Protein 9J4F (pdb70)

Sequence (216 aa):
REMHGKNWSKLCKDCQVIDGRNVTVTDVDIVFSKIKREMHGKNWSKLCKDCQVIDGRNVTVTDVDIVFSKIKREMHGKNWSKLCKDCQVIDGRNVTVTDVDIVFSKIKREMHGKNWSKLCKDCQVIDGRNVTVTDVDIVFSKIKREMHGKNWSKLCKDCQVIDGRNVTVTDVDIVFSKIKREMHGKNWSKLCKDCQVIDGRNVTVTDVDIVFSKIK

Solvent-accessible surface area: 12006 Å² total; per-residue (Å²): 92,50,0,11,0,60,29,98,0,64,6,11,35,38,0,0,18,0,22,6,85,0,1,1,0,2,31,5,57,40,1,0,18,9,67,132,93,54,0,11,0,60,29,96,0,63,5,11,35,38,0,0,18,0,22,6,90,0,1,1,0,2,27,5,58,41,1,0,16,8,66,131,183,98,78,34,43,108,60,175,24,106,40,30,68,63,15,27,46,22,46,24,157,17,66,12,57,16,55,35,103,78,42,94,30,99,98,189,182,101,80,32,42,106,60,176,25,106,38,30,71,64,15,26,47,23,45,23,171,52,66,44,56,42,61,35,103,78,41,93,30,97,97,189,137,101,10,80,1,105,77,163,42,122,61,51,98,90,41,58,70,58,74,24,138,63,11,68,17,53,108,48,96,81,39,9,57,25,127,176,136,101,10,82,2,104,78,160,41,122,62,51,98,88,40,58,68,59,74,24,141,38,11,42,18,30,68,48,93,82,38,9,56,27,127,178

B-factor: mean 36.88, std 10.99, range [22.56, 60.44]

Structure (mmCIF, N/CA/C/O backbone):
data_9J4F
#
_entry.id   9J4F
#
_cell.length_a   1.00
_cell.length_b   1.00
_cell.length_c   1.00
_cell.angle_alpha   90.00
_cell.angle_beta   90.00
_cell.angle_gamma   90.00
#
_symmetry.space_group_name_H-M   'P 1'
#
loop_
_atom_site.group_PDB
_atom_site.id
_atom_site.type_symbol
_atom_site.label_atom_id
_atom_site.label_alt_id
_atom_site.label_comp_id
_atom_site.label_asym_id
_atom_site.label_entity_id
_atom_site.label_seq_id
_atom_site.pdbx_PDB_ins_code
_atom_site.Cartn_x
_atom_site.Cartn_y
_atom_site.Cartn_z
_atom_site.occupancy
_atom_site.B_iso_or_equiv
_atom_site.auth_seq_id
_atom_site.auth_comp_id
_atom_site.auth_asym_id
_atom_site.auth_atom_id
_atom_site.pdbx_PDB_model_num
ATOM 1 N N . ARG A 1 69 ? 123.843 180.602 160.692 1.00 58.78 69 ARG A N 1
ATOM 2 C CA . ARG A 1 69 ? 124.404 179.325 160.277 1.00 58.78 69 ARG A CA 1
ATOM 3 C C . ARG A 1 69 ? 124.344 178.323 161.409 1.00 58.78 69 ARG A C 1
ATOM 4 O O . ARG A 1 69 ? 124.907 178.560 162.461 1.00 58.78 69 ARG A O 1
ATOM 12 N N . GLU A 1 70 ? 123.672 177.194 161.198 1.00 57.01 70 GLU A N 1
ATOM 13 C CA . GLU A 1 70 ? 123.587 176.190 162.250 1.00 57.01 70 GLU A CA 1
ATOM 14 C C . GLU A 1 70 ? 124.979 175.705 162.659 1.00 57.01 70 GLU A C 1
ATOM 15 O O . GLU A 1 70 ? 125.346 175.763 163.836 1.00 57.01 70 GLU A O 1
ATOM 21 N N . MET A 1 71 ? 125.779 175.261 161.694 1.00 54.37 71 MET A N 1
ATOM 22 C CA . MET A 1 71 ? 127.154 174.847 161.933 1.00 54.37 71 MET A CA 1
ATOM 23 C C . MET A 1 71 ? 128.074 175.768 161.160 1.00 54.37 71 MET A C 1
ATOM 24 O O . MET A 1 71 ? 127.925 175.913 159.949 1.00 54.37 71 MET A O 1
ATOM 29 N N . HIS A 1 72 ? 129.032 176.373 161.847 1.00 54.27 72 HIS A N 1
ATOM 30 C CA . HIS A 1 72 ? 129.943 177.320 161.213 1.00 54.27 72 HIS A CA 1
ATOM 31 C C . HIS A 1 72 ? 131.341 177.095 161.772 1.00 54.27 72 HIS A C 1
ATOM 32 O O . HIS A 1 72 ? 131.606 177.399 162.937 1.00 54.27 72 HIS A O 1
ATOM 39 N N . GLY A 1 73 ? 132.235 176.575 160.936 1.00 50.35 73 GLY A N 1
ATOM 40 C CA . GLY A 1 73 ? 133.627 176.400 161.288 1.00 50.35 73 GLY A CA 1
ATOM 41 C C . GLY A 1 73 ? 134.493 177.356 160.487 1.00 50.35 73 GLY A C 1
ATOM 42 O O . GLY A 1 73 ? 134.342 177.475 159.274 1.00 50.35 73 GLY A O 1
ATOM 43 N N . LYS A 1 74 ? 135.381 178.033 161.183 1.00 50.63 74 LYS A N 1
ATOM 44 C CA . LYS A 1 74 ? 136.340 178.941 160.580 1.00 50.63 74 LYS A CA 1
ATOM 45 C C . LYS A 1 74 ? 137.732 178.395 160.867 1.00 50.63 74 LYS A C 1
ATOM 46 O O . LYS A 1 74 ? 137.876 177.249 161.273 1.00 50.63 74 LYS A O 1
ATOM 52 N N . ASN A 1 75 ? 138.749 179.235 160.680 1.00 50.10 75 ASN A N 1
ATOM 53 C CA . ASN A 1 75 ? 140.101 178.814 160.329 1.00 50.10 75 ASN A CA 1
ATOM 54 C C . ASN A 1 75 ? 140.510 177.481 160.936 1.00 50.10 75 ASN A C 1
ATOM 55 O O . ASN A 1 75 ? 140.588 177.345 162.158 1.00 50.10 75 ASN A O 1
ATOM 60 N N . TRP A 1 76 ? 140.797 176.506 160.073 1.00 49.61 76 TRP A N 1
ATOM 61 C CA . TRP A 1 76 ? 141.243 175.162 160.452 1.00 49.61 76 TRP A CA 1
ATOM 62 C C . TRP A 1 76 ? 140.446 174.553 161.602 1.00 49.61 76 TRP A C 1
ATOM 63 O O . TRP A 1 76 ? 141.005 173.899 162.480 1.00 49.61 76 TRP A O 1
ATOM 74 N N . SER A 1 77 ? 139.135 174.740 161.600 1.00 46.57 77 SER A N 1
ATOM 75 C CA . SER A 1 77 ? 138.312 174.099 162.613 1.00 46.57 77 SER A CA 1
ATOM 76 C C . SER A 1 77 ? 137.630 172.867 162.047 1.00 46.57 77 SER A C 1
ATOM 77 O O . SER A 1 77 ? 137.544 172.674 160.839 1.00 46.57 77 SER A O 1
ATOM 80 N N . LYS A 1 78 ? 137.151 172.024 162.951 1.00 42.43 78 LYS A N 1
ATOM 81 C CA . LYS A 1 78 ? 136.554 170.751 162.593 1.00 42.43 78 LYS A CA 1
ATOM 82 C C . LYS A 1 78 ? 135.297 170.565 163.414 1.00 42.43 78 LYS A C 1
ATOM 83 O O . LYS A 1 78 ? 135.312 170.776 164.626 1.00 42.43 78 LYS A O 1
ATOM 89 N N . LEU A 1 79 ? 134.217 170.178 162.758 1.00 43.60 79 LEU A N 1
ATOM 90 C CA . LEU A 1 79 ? 132.917 170.069 163.397 1.00 43.60 79 LEU A CA 1
ATOM 91 C C . LEU A 1 79 ? 132.192 168.886 162.798 1.00 43.60 79 LEU A C 1
ATOM 92 O O . LEU A 1 79 ? 132.306 168.636 161.600 1.00 43.60 79 LEU A O 1
ATOM 97 N N . CYS A 1 80 ? 131.450 168.159 163.616 1.00 39.54 80 CYS A N 1
ATOM 98 C CA . CYS A 1 80 ? 130.655 167.088 163.056 1.00 39.54 80 CYS A CA 1
ATOM 99 C C . CYS A 1 80 ? 129.491 166.804 163.979 1.00 39.54 80 CYS A C 1
ATOM 100 O O . CYS A 1 80 ? 129.489 167.193 165.143 1.00 39.54 80 CYS A O 1
ATOM 103 N N . LYS A 1 81 ? 128.486 166.145 163.425 1.00 40.10 81 LYS A N 1
ATOM 104 C CA . LYS A 1 81 ? 127.282 165.764 164.138 1.00 40.10 81 LYS A CA 1
ATOM 105 C C . LYS A 1 81 ? 126.849 164.410 163.629 1.00 40.10 81 LYS A C 1
ATOM 106 O O . LYS A 1 81 ? 126.935 164.145 162.432 1.00 40.10 81 LYS A O 1
ATOM 112 N N . ASP A 1 82 ? 126.370 163.566 164.529 1.00 36.53 82 ASP A N 1
ATOM 113 C CA . ASP A 1 82 ? 126.033 162.191 164.193 1.00 36.53 82 ASP A CA 1
ATOM 114 C C . ASP A 1 82 ? 127.199 161.516 163.467 1.00 36.53 82 ASP A C 1
ATOM 115 O O . ASP A 1 82 ? 127.029 160.819 162.466 1.00 36.53 82 ASP A O 1
ATOM 120 N N . CYS A 1 83 ? 128.400 161.728 163.994 1.00 33.94 83 CYS A N 1
ATOM 121 C CA . CYS A 1 83 ? 129.628 161.409 163.296 1.00 33.94 83 CYS A CA 1
ATOM 122 C C . CYS A 1 83 ? 130.414 160.325 164.022 1.00 33.94 83 CYS A C 1
ATOM 123 O O . CYS A 1 83 ? 130.287 160.143 165.234 1.00 33.94 83 CYS A O 1
ATOM 126 N N . GLN A 1 84 ? 131.214 159.592 163.250 1.00 29.57 84 GLN A N 1
ATOM 127 C CA . GLN A 1 84 ? 132.175 158.612 163.746 1.00 29.57 84 GLN A CA 1
ATOM 128 C C . GLN A 1 84 ? 133.493 158.893 163.044 1.00 29.57 84 GLN A C 1
ATOM 129 O O . GLN A 1 84 ? 133.560 158.823 161.816 1.00 29.57 84 GLN A O 1
ATOM 135 N N . VAL A 1 85 ? 134.523 159.241 163.809 1.00 28.94 85 VAL A N 1
ATOM 136 C CA . VAL A 1 85 ? 135.768 159.776 163.273 1.00 28.94 85 VAL A CA 1
ATOM 137 C C . VAL A 1 85 ? 136.952 159.032 163.876 1.00 28.94 85 VAL A C 1
ATOM 138 O O . VAL A 1 85 ? 136.945 158.692 165.063 1.00 28.94 85 VAL A O 1
ATOM 142 N N . ILE A 1 86 ? 137.970 158.784 163.047 1.00 30.80 86 ILE A N 1
ATOM 143 C CA . ILE A 1 86 ? 139.270 158.284 163.480 1.00 30.80 86 ILE A CA 1
ATOM 144 C C . ILE A 1 86 ? 140.350 159.268 163.057 1.00 30.80 86 ILE A C 1
ATOM 145 O O . ILE A 1 86 ? 141.411 158.869 162.573 1.00 30.80 86 ILE A O 1
ATOM 150 N N . ASP A 1 87 ? 140.061 160.555 163.161 1.00 34.07 87 ASP A N 1
ATOM 151 C CA . ASP A 1 87 ? 141.046 161.605 162.935 1.00 34.07 87 ASP A CA 1
ATOM 152 C C . ASP A 1 87 ? 142.398 161.249 163.550 1.00 34.07 87 ASP A C 1
ATOM 153 O O . ASP A 1 87 ? 142.475 160.846 164.710 1.00 34.07 87 ASP A O 1
ATOM 158 N N . GLY A 1 88 ? 143.464 161.398 162.763 1.00 30.39 88 GLY A N 1
ATOM 159 C CA . GLY A 1 88 ? 144.808 161.196 163.268 1.00 30.39 88 GLY A CA 1
ATOM 160 C C . GLY A 1 88 ? 145.892 161.079 162.219 1.00 30.39 88 GLY A C 1
ATOM 161 O O . GLY A 1 88 ? 145.629 160.596 161.121 1.00 30.39 88 GLY A O 1
ATOM 162 N N . ARG A 1 89 ? 147.123 161.471 162.560 1.00 28.33 89 ARG A N 1
ATOM 163 C CA . ARG A 1 89 ? 148.199 161.534 161.573 1.00 28.33 89 ARG A CA 1
ATOM 164 C C . ARG A 1 89 ? 148.517 160.163 160.982 1.00 28.33 89 ARG A C 1
ATOM 165 O O . ARG A 1 89 ? 148.484 159.984 159.764 1.00 28.33 89 ARG A O 1
ATOM 173 N N . ASN A 1 90 ? 148.855 159.190 161.821 1.00 25.80 90 ASN A N 1
ATOM 174 C CA . ASN A 1 90 ? 149.064 157.815 161.383 1.00 25.80 90 ASN A CA 1
ATOM 175 C C . ASN A 1 90 ? 147.928 156.965 161.921 1.00 25.80 90 ASN A C 1
ATOM 176 O O . ASN A 1 90 ? 147.732 156.891 163.134 1.00 25.80 90 ASN A O 1
ATOM 181 N N . VAL A 1 91 ? 147.188 156.325 161.028 1.00 24.17 91 VAL A N 1
ATOM 182 C CA . VAL A 1 91 ? 146.050 155.500 161.396 1.00 24.17 91 VAL A CA 1
ATOM 183 C C . VAL A 1 91 ? 146.255 154.117 160.809 1.00 24.17 91 VAL A C 1
ATOM 184 O O . VAL A 1 91 ? 146.448 153.975 159.599 1.00 24.17 91 VAL A O 1
ATOM 188 N N . THR A 1 92 ? 146.206 153.104 161.660 1.00 23.47 92 THR A N 1
ATOM 189 C CA . THR A 1 92 ? 146.350 151.718 161.247 1.00 23.47 92 THR A CA 1
ATOM 190 C C . THR A 1 92 ? 145.218 150.920 161.860 1.00 23.47 92 THR A C 1
ATOM 191 O O . THR A 1 92 ? 144.960 151.030 163.058 1.00 23.47 92 THR A O 1
ATOM 195 N N . VAL A 1 93 ? 144.543 150.126 161.045 1.00 22.87 93 VAL A N 1
ATOM 196 C CA . VAL A 1 93 ? 143.437 149.293 161.487 1.00 22.87 93 VAL A CA 1
ATOM 197 C C . VAL A 1 93 ? 143.685 147.903 160.934 1.00 22.87 93 VAL A C 1
ATOM 198 O O . VAL A 1 93 ? 143.841 147.739 159.721 1.00 22.87 93 VAL A O 1
ATOM 202 N N . THR A 1 94 ? 143.731 146.910 161.810 1.00 24.63 94 THR A N 1
ATOM 203 C CA . THR A 1 94 ? 144.184 145.580 161.436 1.00 24.63 94 THR A CA 1
ATOM 204 C C . THR A 1 94 ? 143.334 144.527 162.117 1.00 24.63 94 THR A C 1
ATOM 205 O O . THR A 1 94 ? 143.041 144.641 163.305 1.00 24.63 94 THR A O 1
ATOM 209 N N . ASP A 1 95 ? 142.959 143.499 161.365 1.00 27.15 95 ASP A N 1
ATOM 210 C CA . ASP A 1 95 ? 142.308 142.310 161.909 1.00 27.15 95 ASP A CA 1
ATOM 211 C C . ASP A 1 95 ? 141.032 142.671 162.669 1.00 27.15 95 ASP A C 1
ATOM 212 O O . ASP A 1 95 ? 140.815 142.261 163.808 1.00 27.15 95 ASP A O 1
ATOM 217 N N . VAL A 1 96 ? 140.177 143.444 162.015 1.00 26.89 96 VAL A N 1
ATOM 218 C CA . VAL A 1 96 ? 138.925 143.914 162.582 1.00 26.89 96 VAL A CA 1
ATOM 219 C C . VAL A 1 96 ? 137.790 143.241 161.830 1.00 26.89 96 VAL A C 1
ATOM 220 O O . VAL A 1 96 ? 137.921 142.938 160.642 1.00 26.89 96 VAL A O 1
ATOM 224 N N . ASP A 1 97 ? 136.683 142.983 162.518 1.00 27.96 97 ASP A N 1
ATOM 225 C CA . ASP A 1 97 ? 135.512 142.466 161.818 1.00 27.96 97 ASP A CA 1
ATOM 226 C C . ASP A 1 97 ? 134.712 143.597 161.172 1.00 27.96 97 ASP A C 1
ATOM 227 O O . ASP A 1 97 ? 134.432 143.560 159.973 1.00 27.96 97 ASP A O 1
ATOM 232 N N . ILE A 1 98 ? 134.345 144.621 161.941 1.00 25.71 98 ILE A N 1
ATOM 233 C CA . ILE A 1 98 ? 133.625 145.783 161.430 1.00 25.71 98 ILE A CA 1
ATOM 234 C C . ILE A 1 98 ? 134.192 147.027 162.090 1.00 25.71 98 ILE A C 1
ATOM 235 O O . ILE A 1 98 ? 134.252 147.098 163.317 1.00 25.71 98 ILE A O 1
ATOM 240 N N . VAL A 1 99 ? 134.589 148.013 161.294 1.00 23.63 99 VAL A N 1
ATOM 241 C CA . VAL A 1 99 ? 135.196 149.212 161.865 1.00 23.63 99 VAL A CA 1
ATOM 242 C C . VAL A 1 99 ? 134.139 150.239 162.260 1.00 23.63 99 VAL A C 1
ATOM 243 O O . VAL A 1 99 ? 133.991 150.567 163.437 1.00 23.63 99 VAL A O 1
ATOM 247 N N . PHE A 1 100 ? 133.403 150.759 161.289 1.00 26.37 100 PHE A N 1
ATOM 248 C CA . PHE A 1 100 ? 132.321 151.693 161.544 1.00 26.37 100 PHE A CA 1
ATOM 249 C C . PHE A 1 100 ? 130.996 150.984 161.361 1.00 26.37 100 PHE A C 1
ATOM 250 O O . PHE A 1 100 ? 130.841 150.163 160.457 1.00 26.37 100 PHE A O 1
ATOM 258 N N . SER A 1 101 ? 130.041 151.299 162.217 1.00 28.04 101 SER A N 1
ATOM 259 C CA . SER A 1 101 ? 128.702 150.759 162.052 1.00 28.04 101 SER A CA 1
ATOM 260 C C . SER A 1 101 ? 127.722 151.754 162.641 1.00 28.04 101 SER A C 1
ATOM 261 O O . SER A 1 101 ? 127.838 152.129 163.809 1.00 28.04 101 SER A O 1
ATOM 264 N N . LYS A 1 102 ? 126.784 152.193 161.813 1.00 31.91 102 LYS A N 1
ATOM 265 C CA . LYS A 1 102 ? 125.736 153.122 162.196 1.00 31.91 102 LYS A CA 1
ATOM 266 C C . LYS A 1 102 ? 124.428 152.575 161.661 1.00 31.91 102 LYS A C 1
ATOM 267 O O . LYS A 1 102 ? 124.276 152.404 160.452 1.00 31.91 102 LYS A O 1
ATOM 273 N N . ILE A 1 103 ? 123.496 152.281 162.555 1.00 33.90 103 ILE A N 1
ATOM 274 C CA . ILE A 1 103 ? 122.206 151.711 162.196 1.00 33.90 103 ILE A CA 1
ATOM 275 C C . ILE A 1 103 ? 121.114 152.652 162.675 1.00 33.90 103 ILE A C 1
ATOM 276 O O . ILE A 1 103 ? 121.151 153.127 163.814 1.00 33.90 103 ILE A O 1
ATOM 281 N N . LYS A 1 104 ? 120.153 152.926 161.805 1.00 37.55 104 LYS A N 1
ATOM 282 C CA . LYS A 1 104 ? 119.064 153.829 162.126 1.00 37.55 104 LYS A CA 1
ATOM 283 C C . LYS A 1 104 ? 117.765 153.372 161.487 1.00 37.55 104 LYS A C 1
ATOM 284 O O . LYS A 1 104 ? 117.384 152.210 161.605 1.00 37.55 104 LYS A O 1
ATOM 290 N N . ARG B 1 69 ? 175.273 118.443 158.257 1.00 57.15 69 ARG B N 1
ATOM 291 C CA . ARG B 1 69 ? 174.699 119.715 157.843 1.00 57.15 69 ARG B CA 1
ATOM 292 C C . ARG B 1 69 ? 174.749 120.717 158.976 1.00 57.15 69 ARG B C 1
ATOM 293 O O . ARG B 1 69 ? 174.187 120.473 160.028 1.00 57.15 69 ARG B O 1
ATOM 301 N N . GLU B 1 70 ? 175.409 121.853 158.766 1.00 55.27 70 GLU B N 1
ATOM 302 C CA . GLU B 1 70 ? 175.484 122.856 159.818 1.00 55.27 70 GLU B CA 1
ATOM 303 C C . GLU B 1 70 ? 174.088 123.327 160.228 1.00 55.27 70 GLU B C 1
ATOM 304 O O . GLU B 1 70 ? 173.720 123.264 161.405 1.00 55.27 70 GLU B O 1
ATOM 310 N N . MET B 1 71 ? 173.283 123.764 159.264 1.00 52.78 71 MET B N 1
ATOM 311 C CA . MET B 1 71 ? 171.904 124.164 159.502 1.00 52.78 71 MET B CA 1
ATOM 312 C C . MET B 1 71 ? 170.993 123.235 158.729 1.00 52.78 71 MET B C 1
ATOM 313 O O . MET B 1 71 ? 171.143 123.091 157.517 1.00 52.78 71 MET B O 1
ATOM 318 N N . HIS B 1 72 ? 170.041 122.619 159.415 1.00 53.31 72 HIS B N 1
ATOM 319 C CA . HIS B 1 72 ? 169.139 121.664 158.781 1.00 53.31 72 HIS B CA 1
ATOM 320 C C . HIS B 1 72 ? 167.739 121.874 159.339 1.00 53.31 72 HIS B C 1
ATOM 321 O O . HIS B 1 72 ? 167.478 121.567 160.504 1.00 53.31 72 HIS B O 1
ATOM 328 N N . GLY B 1 73 ? 166.840 122.385 158.504 1.00 49.25 73 GLY B N 1
ATOM 329 C CA . GLY B 1 73 ? 165.446 122.547 158.856 1.00 49.25 73 GLY B CA 1
ATOM 330 C C . GLY B 1 73 ? 164.590 121.583 158.054 1.00 49.25 73 GLY B C 1
ATOM 331 O O . GLY B 1 73 ? 164.742 121.467 156.841 1.00 49.25 73 GLY B O 1
ATOM 332 N N . LYS B 1 74 ? 163.709 120.896 158.749 1.00 49.58 74 LYS B N 1
ATOM 333 C CA . LYS B 1 74 ? 162.759 119.979 158.145 1.00 49.58 74 LYS B CA 1
ATOM 334 C C . LYS B 1 74 ? 161.362 120.510 158.433 1.00 49.58 74 LYS B C 1
ATOM 335 O O . LYS B 1 74 ? 161.206 121.655 158.840 1.00 49.58 74 LYS B O 1
ATOM 341 N N . ASN B 1 75 ? 160.354 119.661 158.245 1.00 49.18 75 ASN B N 1
ATOM 342 C CA . ASN B 1 75 ? 158.998 120.068 157.895 1.00 49.18 75 ASN B CA 1
ATOM 343 C C . ASN B 1 75 ? 158.575 121.397 158.503 1.00 49.18 75 ASN B C 1
ATOM 344 O O . ASN B 1 75 ? 158.496 121.531 159.724 1.00 49.18 75 ASN B O 1
ATOM 349 N N . TRP B 1 76 ? 158.278 122.369 157.640 1.00 48.30 76 TRP B N 1
ATOM 350 C CA . TRP B 1 76 ? 157.819 123.709 158.021 1.00 48.30 76 TRP B CA 1
ATOM 351 C C . TRP B 1 76 ? 158.610 124.325 159.171 1.00 48.30 76 TRP B C 1
ATOM 352 O O . TRP B 1 76 ? 158.044 124.973 160.050 1.00 48.30 76 TRP B O 1
ATOM 363 N N . SER B 1 77 ? 159.923 124.151 159.169 1.00 45.54 77 SER B N 1
ATOM 364 C CA . SER B 1 77 ? 160.739 124.799 160.183 1.00 45.54 77 SER B CA 1
ATOM 365 C C . SER B 1 77 ? 161.409 126.039 159.618 1.00 45.54 77 SER B C 1
ATOM 366 O O . SER B 1 77 ? 161.493 126.234 158.410 1.00 45.54 77 SER B O 1
ATOM 369 N N . LYS B 1 78 ? 161.879 126.885 160.523 1.00 40.68 78 LYS B N 1
ATOM 370 C CA . LYS B 1 78 ? 162.463 128.164 160.166 1.00 40.68 78 LYS B CA 1
ATOM 371 C C . LYS B 1 78 ? 163.718 128.363 160.987 1.00 40.68 78 LYS B C 1
ATOM 372 O O . LYS B 1 78 ? 163.705 128.150 162.199 1.00 40.68 78 LYS B O 1
ATOM 378 N N . LEU B 1 79 ? 164.795 128.761 160.332 1.00 41.68 79 LEU B N 1
ATOM 379 C CA . LEU B 1 79 ? 166.093 128.882 160.971 1.00 41.68 79 LEU B CA 1
ATOM 380 C C . LEU B 1 79 ? 166.806 130.073 160.373 1.00 41.68 79 LEU B C 1
ATOM 381 O O . LEU B 1 79 ? 166.690 130.323 159.175 1.00 41.68 79 LEU B O 1
ATOM 386 N N . CYS B 1 80 ? 167.541 130.806 161.192 1.00 36.87 80 CYS B N 1
ATOM 387 C CA . CYS B 1 80 ? 168.325 131.886 160.633 1.00 36.87 80 CYS B CA 1
ATOM 388 C C . CYS B 1 80 ? 169.486 132.181 161.556 1.00 36.87 80 CYS B C 1
ATOM 389 O O . CYS B 1 80 ? 169.492 131.791 162.719 1.00 36.87 80 CYS B O 1
ATOM 392 N N . LYS B 1 81 ? 170.484 132.851 161.002 1.00 37.26 81 LYS B N 1
ATOM 393 C CA . LYS B 1 81 ? 171.684 133.243 161.716 1.00 37.26 81 LYS B CA 1
ATOM 394 C C . LYS B 1 81 ? 172.104 134.602 161.207 1.00 37.26 81 LYS B C 1
ATOM 395 O O . LYS B 1 81 ? 172.015 134.866 160.011 1.00 37.26 81 LYS B O 1
ATOM 401 N N . ASP B 1 82 ? 172.574 135.450 162.108 1.00 33.40 82 ASP B N 1
ATOM 402 C CA . ASP B 1 82 ? 172.898 136.829 161.774 1.00 33.40 82 ASP B CA 1
ATOM 403 C C . ASP B 1 82 ? 171.725 137.492 161.048 1.00 33.40 82 ASP B C 1
ATOM 404 O O . ASP B 1 82 ? 171.888 138.192 160.048 1.00 33.40 82 ASP B O 1
ATOM 409 N N . CYS B 1 83 ? 170.526 137.267 161.575 1.00 30.72 83 CYS B N 1
ATOM 410 C CA . CYS B 1 83 ? 169.295 137.575 160.877 1.00 30.72 83 CYS B CA 1
ATOM 411 C C . CYS B 1 83 ? 168.498 138.651 161.604 1.00 30.72 83 CYS B C 1
ATOM 412 O O . CYS B 1 83 ? 168.623 138.833 162.816 1.00 30.72 83 CYS B O 1
ATOM 415 N N . GLN B 1 84 ? 167.691 139.376 160.833 1.00 27.23 84 GLN B N 1
ATOM 416 C CA . GLN B 1 84 ? 166.720 140.346 161.330 1.00 27.23 84 GLN B CA 1
ATOM 417 C C . GLN B 1 84 ? 165.405 140.053 160.627 1.00 27.23 84 GLN B C 1
ATOM 418 O O . GLN B 1 84 ? 165.337 140.123 159.399 1.00 27.23 84 GLN B O 1
ATOM 424 N N . VAL B 1 85 ? 164.379 139.694 161.392 1.00 27.12 85 VAL B N 1
ATOM 425 C CA . VAL B 1 85 ? 163.139 139.146 160.856 1.00 27.12 85 VAL B CA 1
ATOM 426 C C . VAL B 1 85 ? 161.947 139.877 161.459 1.00 27.12 85 VAL B C 1
ATOM 427 O O . VAL B 1 85 ? 161.951 140.217 162.646 1.00 27.12 85 VAL B O 1
ATOM 431 N N . ILE B 1 86 ? 160.927 140.116 160.631 1.00 29.19 86 ILE B N 1
ATOM 432 C CA . ILE B 1 86 ? 159.622 140.603 161.064 1.00 29.19 86 ILE B CA 1
ATOM 433 C C . ILE B 1 86 ? 158.552 139.609 160.639 1.00 29.19 86 ILE B C 1
ATOM 434 O O . ILE B 1 86 ? 157.487 139.997 160.156 1.00 29.19 86 ILE B O 1
ATOM 439 N N . ASP B 1 87 ? 158.854 138.324 160.743 1.00 33.08 87 ASP B N 1
ATOM 440 C CA . ASP B 1 87 ? 157.879 137.265 160.516 1.00 33.08 87 ASP B CA 1
ATOM 441 C C . ASP B 1 87 ? 156.524 137.606 161.131 1.00 33.08 87 ASP B C 1
ATOM 442 O O . ASP B 1 87 ? 156.443 138.008 162.291 1.00 33.08 87 ASP B O 1
ATOM 447 N N . GLY B 1 88 ? 155.459 137.448 160.344 1.00 28.75 88 GLY B N 1
ATOM 448 C CA . GLY B 1 88 ? 154.113 137.635 160.849 1.00 28.75 88 GLY B CA 1
ATOM 449 C C . GLY B 1 88 ? 153.028 137.743 159.800 1.00 28.75 88 GLY B C 1
ATOM 450 O O . GLY B 1 88 ? 153.287 138.229 158.702 1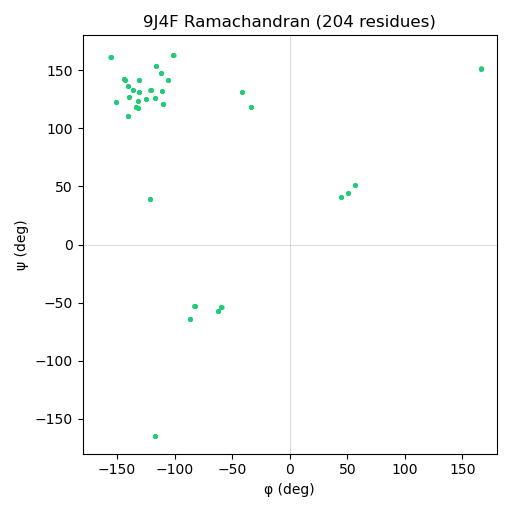.00 28.75 88 GLY B O 1
ATOM 451 N N . ARG B 1 89 ? 151.802 137.338 160.141 1.00 26.76 89 ARG B N 1
ATOM 452 C CA . ARG B 1 89 ? 150.727 137.266 159.153 1.00 26.76 89 ARG B CA 1
ATOM 453 C C . ARG B 1 89 ? 150.394 138.633 158.564 1.00 26.76 89 ARG B C 1
ATOM 454 O O . ARG B 1 89 ? 150.425 138.814 157.346 1.00 26.76 89 ARG B O 1
ATOM 462 N N . ASN B 1 90 ? 150.047 139.602 159.403 1.00 24.64 90 ASN B N 1
ATOM 463 C CA . ASN B 1 90 ? 149.824 140.976 158.967 1.00 24.64 90 ASN B CA 1
ATOM 464 C C . ASN B 1 90 ? 150.951 141.836 159.505 1.00 24.64 90 ASN B C 1
ATOM 465 O O . ASN B 1 90 ? 151.146 141.912 160.719 1.00 24.64 90 ASN B O 1
ATOM 470 N N . VAL B 1 91 ? 151.685 142.485 158.613 1.00 23.08 91 VAL B N 1
ATOM 471 C CA . VAL B 1 91 ? 152.815 143.321 158.982 1.00 23.08 91 VAL B CA 1
ATOM 472 C C . VAL B 1 91 ? 152.596 144.702 158.396 1.00 23.08 91 VAL B C 1
ATOM 473 O O . VAL B 1 91 ? 152.402 144.844 157.186 1.00 23.08 91 VAL B O 1
ATOM 477 N N . THR B 1 92 ? 152.634 145.715 159.248 1.00 22.98 92 THR B N 1
ATOM 478 C CA . THR B 1 92 ? 152.477 147.100 158.836 1.00 22.98 92 THR B CA 1
ATOM 479 C C . THR B 1 92 ? 153.601 147.909 159.450 1.00 22.98 92 THR B C 1
ATOM 480 O O . THR B 1 92 ? 153.860 147.800 160.648 1.00 22.98 92 THR B O 1
ATOM 484 N N . VAL B 1 93 ? 154.268 148.710 158.636 1.00 22.56 93 VAL B N 1
ATOM 485 C CA . VAL B 1 93 ? 155.365 149.554 159.079 1.00 22.56 93 VAL B CA 1
ATOM 486 C C . VAL B 1 93 ? 155.103 150.941 158.527 1.00 22.56 93 VAL B C 1
ATOM 487 O O . VAL B 1 93 ? 154.946 151.105 157.314 1.00 22.56 93 VAL B O 1
ATOM 491 N N . THR B 1 94 ? 155.047 151.933 159.403 1.00 24.31 94 THR B N 1
ATOM 492 C CA . THR B 1 94 ? 154.581 153.259 159.030 1.00 24.31 94 THR B CA 1
ATOM 493 C C . THR B 1 94 ? 155.420 154.320 159.713 1.00 24.31 94 THR B C 1
ATOM 494 O O . THR B 1 94 ? 155.714 154.208 160.900 1.00 24.31 94 THR B O 1
ATOM 498 N N . ASP B 1 95 ? 155.785 155.352 158.962 1.00 26.81 95 ASP B N 1
ATOM 499 C CA . ASP B 1 95 ? 156.424 156.547 159.507 1.00 26.81 95 ASP B CA 1
ATOM 500 C C . ASP B 1 95 ? 157.704 156.198 160.267 1.00 26.81 95 ASP B C 1
ATOM 501 O O . ASP B 1 95 ? 157.916 156.610 161.406 1.00 26.81 95 ASP B O 1
ATOM 506 N N . VAL B 1 96 ? 158.566 155.435 159.612 1.00 26.31 96 VAL B N 1
ATOM 507 C CA . VAL B 1 96 ? 159.823 154.977 160.178 1.00 26.31 96 VAL B CA 1
ATOM 508 C C . VAL B 1 96 ? 160.952 155.661 159.427 1.00 26.31 96 VAL B C 1
ATOM 509 O O . VAL B 1 96 ? 160.817 155.965 158.240 1.00 26.31 96 VAL B O 1
ATOM 513 N N . ASP B 1 97 ? 162.056 155.930 160.116 1.00 27.37 97 ASP B N 1
ATOM 514 C CA . ASP B 1 97 ? 163.221 156.459 159.415 1.00 27.37 97 ASP B CA 1
ATOM 515 C C . ASP B 1 97 ? 164.033 155.337 158.769 1.00 27.37 97 ASP B C 1
ATOM 516 O O . ASP B 1 97 ? 164.313 155.378 157.570 1.00 27.37 97 ASP B O 1
ATOM 521 N N . ILE B 1 98 ? 164.410 154.316 159.537 1.00 24.72 98 ILE B N 1
ATOM 522 C CA . ILE B 1 98 ? 165.142 153.162 159.025 1.00 24.72 98 ILE B CA 1
ATOM 523 C C . ILE B 1 98 ? 164.587 151.912 159.684 1.00 24.72 98 ILE B C 1
ATOM 524 O O . ILE B 1 98 ? 164.527 151.839 160.911 1.00 24.72 98 ILE B O 1
ATOM 529 N N . VAL B 1 99 ? 164.200 150.923 158.887 1.00 22.68 99 VAL B N 1
ATOM 530 C CA . VAL B 1 99 ? 163.605 149.717 159.457 1.00 22.68 99 VAL B CA 1
ATOM 531 C C . VAL B 1 99 ? 164.672 148.700 159.851 1.00 22.68 99 VAL B C 1
ATOM 532 O O . VAL B 1 99 ? 164.824 148.372 161.028 1.00 22.68 99 VAL B O 1
ATOM 536 N N . PHE B 1 100 ? 165.413 148.188 158.880 1.00 24.95 100 PHE B N 1
ATOM 537 C CA . PHE B 1 100 ? 166.505 147.265 159.134 1.00 24.95 100 PHE B CA 1
ATOM 538 C C . PHE B 1 100 ? 167.823 147.987 158.951 1.00 24.95 100 PHE B C 1
ATOM 539 O O . PHE B 1 100 ? 167.969 148.810 158.049 1.00 24.95 100 PHE B O 1
ATOM 547 N N . SER B 1 101 ? 168.780 147.681 159.808 1.00 26.43 101 SER B N 1
ATOM 548 C CA . SER B 1 101 ? 170.114 148.235 159.643 1.00 26.43 101 SER B CA 1
ATOM 549 C C . SER B 1 101 ? 171.104 147.249 160.231 1.00 26.43 101 SER B C 1
ATOM 550 O O . SER B 1 101 ? 170.992 146.872 161.399 1.00 26.43 101 SER B O 1
ATOM 553 N N . LYS B 1 102 ? 172.046 146.820 159.403 1.00 29.51 102 LYS B N 1
ATOM 554 C CA . LYS B 1 102 ? 173.104 145.902 159.785 1.00 29.51 102 LYS B CA 1
ATOM 555 C C . LYS B 1 102 ? 174.406 146.462 159.251 1.00 29.51 102 LYS B C 1
ATOM 556 O O . LYS B 1 102 ? 174.556 146.636 158.041 1.00 29.51 102 LYS B O 1
ATOM 562 N N . ILE B 1 103 ? 175.335 146.764 160.145 1.00 31.37 103 ILE B N 1
ATOM 563 C CA . ILE B 1 103 ? 176.619 147.348 159.786 1.00 31.37 103 ILE B CA 1
ATOM 564 C C . ILE B 1 103 ? 177.721 146.417 160.265 1.00 31.37 103 ILE B C 1
ATOM 565 O O . ILE B 1 103 ? 177.688 145.941 161.403 1.00 31.37 103 ILE B O 1
ATOM 570 N N . LYS B 1 104 ? 178.684 146.153 159.395 1.00 34.85 104 LYS B N 1
ATOM 571 C CA . LYS B 1 104 ? 179.783 145.261 159.714 1.00 34.85 104 LYS B CA 1
ATOM 572 C C . LYS B 1 104 ? 181.077 145.732 159.076 1.00 34.85 104 LYS B C 1
ATOM 573 O O . LYS B 1 104 ? 181.446 146.898 159.195 1.00 34.85 104 LYS B O 1
ATOM 579 N N . ARG C 1 69 ? 123.204 180.079 155.831 1.00 60.44 69 ARG C N 1
ATOM 580 C CA . ARG C 1 69 ? 123.792 178.814 155.417 1.00 60.44 69 ARG C CA 1
ATOM 581 C C . ARG C 1 69 ? 123.752 177.811 156.550 1.00 60.44 69 ARG C C 1
ATOM 582 O O . ARG C 1 69 ? 124.309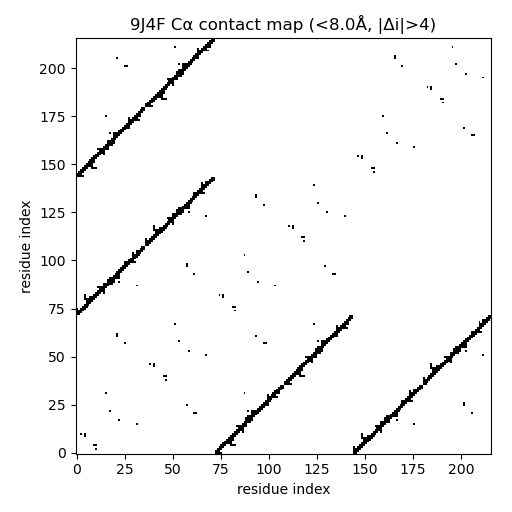 178.060 157.602 1.00 60.44 69 ARG C O 1
ATOM 590 N N . GLU C 1 70 ? 123.103 176.668 156.339 1.00 59.26 70 GLU C N 1
ATOM 591 C CA . GLU C 1 70 ? 123.038 175.663 157.391 1.00 59.26 70 GLU C CA 1
ATOM 592 C C . GLU C 1 70 ? 124.439 175.207 157.802 1.00 59.26 70 GLU C C 1
ATOM 593 O O . GLU C 1 70 ? 124.805 175.274 158.979 1.00 59.26 70 GLU C O 1
ATOM 599 N N . MET C 1 71 ? 125.249 174.779 156.837 1.00 56.73 71 MET C N 1
ATOM 600 C CA . MET C 1 71 ? 126.632 174.393 157.077 1.00 56.73 71 MET C CA 1
ATOM 601 C C . MET C 1 71 ? 127.534 175.333 156.305 1.00 56.73 71 MET C C 1
ATOM 602 O O . MET C 1 71 ? 127.383 175.474 155.093 1.00 56.73 71 MET C O 1
ATOM 607 N N . HIS C 1 72 ? 128.478 175.957 156.992 1.00 55.55 72 HIS C N 1
ATOM 608 C CA . HIS C 1 72 ? 129.371 176.923 156.358 1.00 55.55 72 HIS C CA 1
ATOM 609 C C . HIS C 1 72 ? 130.773 176.727 156.918 1.00 55.55 72 HIS C C 1
ATOM 610 O O . HIS C 1 72 ? 131.030 177.036 158.082 1.00 55.55 72 HIS C O 1
ATOM 617 N N . GLY C 1 73 ? 131.67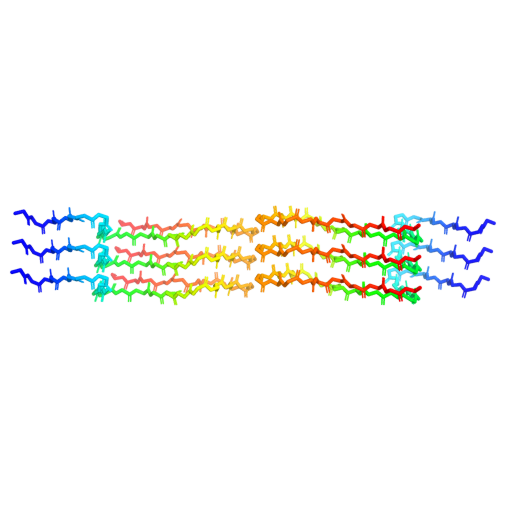7 176.225 156.083 1.00 51.54 73 GLY C N 1
ATOM 618 C CA . GLY C 1 73 ? 133.073 176.078 156.436 1.00 51.54 73 GLY C CA 1
ATOM 619 C C . GLY C 1 73 ? 133.919 177.051 155.634 1.00 51.54 73 GLY C C 1
ATOM 620 O O . GLY C 1 73 ? 133.767 177.167 154.422 1.00 51.54 73 GLY C O 1
ATOM 621 N N . LYS C 1 74 ? 134.793 177.747 156.331 1.00 51.54 74 LYS C N 1
ATOM 622 C CA . LYS C 1 74 ? 135.733 178.674 155.728 1.00 51.54 74 LYS C CA 1
ATOM 623 C C . LYS C 1 74 ? 137.136 178.158 156.017 1.00 51.54 74 LYS C C 1
ATOM 624 O O . LYS C 1 74 ? 137.303 177.015 156.424 1.00 51.54 74 LYS C O 1
ATOM 630 N N . ASN C 1 75 ? 138.135 179.018 155.830 1.00 50.79 75 ASN C N 1
ATOM 631 C CA . ASN C 1 75 ? 139.496 178.625 155.480 1.00 50.79 75 ASN C CA 1
ATOM 632 C C . ASN C 1 75 ? 139.932 177.300 156.088 1.00 50.79 75 ASN C C 1
ATOM 633 O O . ASN C 1 75 ? 140.012 177.166 157.310 1.00 50.79 75 ASN C O 1
ATOM 638 N N . TRP C 1 76 ? 140.240 176.331 155.226 1.00 50.05 76 TRP C N 1
ATOM 639 C CA . TRP C 1 76 ? 140.713 174.996 155.606 1.00 50.05 76 TRP C CA 1
ATOM 640 C C . TRP C 1 76 ? 139.927 174.372 156.755 1.00 50.05 76 TRP C C 1
ATOM 641 O O . TRP C 1 76 ? 140.499 173.730 157.634 1.00 50.05 76 TRP C O 1
ATOM 652 N N . SER C 1 77 ? 138.613 174.532 156.753 1.00 48.10 77 SER C N 1
ATOM 653 C CA . SER C 1 77 ? 137.802 173.875 157.765 1.00 48.10 77 SER C CA 1
ATOM 654 C C . SER C 1 77 ? 137.146 172.628 157.200 1.00 48.10 77 SER C C 1
ATOM 655 O O . SER C 1 77 ? 137.065 172.433 155.991 1.00 48.10 77 SER C O 1
ATOM 658 N N . LYS C 1 78 ? 136.684 171.777 158.104 1.00 44.08 78 LYS C N 1
ATOM 659 C CA . LYS C 1 78 ? 136.114 170.492 157.746 1.00 44.08 78 LYS C CA 1
ATOM 660 C C . LYS C 1 78 ? 134.861 170.280 158.566 1.00 44.08 78 LYS C C 1
ATOM 661 O O . LYS C 1 78 ? 134.870 170.492 159.778 1.00 44.08 78 LYS C O 1
ATOM 667 N N . LEU C 1 79 ? 133.788 169.871 157.910 1.00 45.09 79 LEU C N 1
ATOM 668 C CA . LEU C 1 79 ? 132.491 169.736 158.548 1.00 45.09 79 LEU C CA 1
ATOM 669 C C . LEU C 1 79 ? 131.790 168.538 157.949 1.00 45.09 79 LEU C C 1
ATOM 670 O O . LEU C 1 79 ? 131.911 168.289 156.751 1.00 45.09 79 LEU C O 1
ATOM 675 N N . CYS C 1 80 ? 131.063 167.796 158.767 1.00 41.50 80 CYS C N 1
ATOM 676 C CA . CYS C 1 80 ? 130.291 166.709 158.207 1.00 41.50 80 CYS C CA 1
ATOM 677 C C . CYS C 1 80 ? 129.132 166.401 159.129 1.00 41.50 80 CYS C C 1
ATOM 678 O O . CYS C 1 80 ? 129.121 166.791 160.293 1.00 41.50 80 CYS C O 1
ATOM 681 N N . LYS C 1 81 ? 128.141 165.722 158.574 1.00 41.59 81 LYS C N 1
ATOM 682 C CA . LYS C 1 81 ? 126.945 165.317 159.287 1.00 41.59 81 LYS C CA 1
ATOM 683 C C . LYS C 1 81 ? 126.540 163.953 158.778 1.00 41.59 81 LYS C C 1
ATOM 684 O O . LYS C 1 81 ? 126.633 163.690 157.582 1.00 41.59 81 LYS C O 1
ATOM 690 N N . ASP C 1 82 ? 126.078 163.100 159.678 1.00 37.64 82 ASP C N 1
ATOM 691 C CA . ASP C 1 82 ? 125.769 161.718 159.343 1.00 37.64 82 ASP C CA 1
ATOM 692 C C . ASP C 1 82 ? 126.949 161.067 158.618 1.00 37.64 82 ASP C C 1
ATOM 693 O O . ASP C 1 82 ? 126.794 160.366 157.618 1.00 37.64 82 ASP C O 1
ATOM 698 N N . CYS C 1 83 ? 128.146 161.304 159.146 1.00 34.68 83 CYS C N 1
ATOM 699 C CA . CYS C 1 83 ? 129.380 161.010 158.449 1.00 34.68 83 CYS C CA 1
ATOM 700 C C . CYS C 1 83 ? 130.188 159.942 159.176 1.00 34.68 83 CYS C C 1
ATOM 701 O O . CYS C 1 83 ? 130.063 159.759 160.388 1.00 34.68 83 CYS C O 1
ATOM 704 N N . GLN C 1 84 ? 131.003 159.226 158.405 1.00 29.89 84 GLN C N 1
ATOM 705 C CA . GLN C 1 84 ? 131.983 158.266 158.903 1.00 29.89 84 GLN C CA 1
ATOM 706 C C . GLN C 1 84 ? 133.296 158.573 158.201 1.00 29.89 84 GLN C C 1
ATOM 707 O O . GLN C 1 84 ? 133.366 158.504 156.973 1.00 29.89 84 GLN C O 1
ATOM 713 N N . VAL C 1 85 ? 134.318 158.943 158.967 1.00 29.38 85 VAL C N 1
ATOM 714 C CA . VAL C 1 85 ? 135.552 159.503 158.432 1.00 29.38 85 VAL C CA 1
ATOM 715 C C . VAL C 1 85 ? 136.751 158.784 159.035 1.00 29.38 85 VAL C C 1
ATOM 716 O O . VAL C 1 85 ? 136.750 158.444 160.223 1.00 29.38 85 VAL C O 1
ATOM 720 N N . ILE C 1 86 ? 137.774 158.556 158.208 1.00 30.93 86 ILE C N 1
ATOM 721 C CA . ILE C 1 86 ? 139.084 158.083 158.642 1.00 30.93 86 ILE C CA 1
ATOM 722 C C . ILE C 1 86 ? 140.144 159.089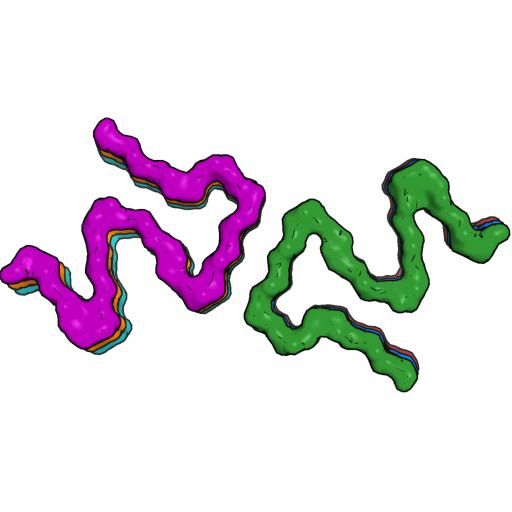 158.218 1.00 30.93 86 ILE C C 1
ATOM 723 O O . ILE C 1 86 ? 141.213 158.712 157.736 1.00 30.93 86 ILE C O 1
ATOM 728 N N . ASP C 1 87 ? 139.828 160.370 158.322 1.00 34.60 87 ASP C N 1
ATOM 729 C CA . ASP C 1 87 ? 140.792 161.440 158.096 1.00 34.60 87 ASP C CA 1
ATOM 730 C C . ASP C 1 87 ? 142.150 161.112 158.712 1.00 34.60 87 ASP C C 1
ATOM 731 O O . ASP C 1 87 ? 142.235 160.711 159.872 1.00 34.60 87 ASP C O 1
ATOM 736 N N . GLY C 1 88 ? 143.214 161.282 157.926 1.00 30.85 88 GLY C N 1
ATOM 737 C CA . GLY C 1 88 ? 144.562 161.109 158.432 1.00 30.85 88 GLY C CA 1
ATOM 738 C C . GLY C 1 88 ? 145.648 161.013 157.384 1.00 30.85 88 GLY C C 1
ATOM 739 O O . GLY C 1 88 ? 145.396 160.524 156.286 1.00 30.85 88 GLY C O 1
ATOM 740 N N . ARG C 1 89 ? 146.870 161.430 157.726 1.00 29.31 89 ARG C N 1
ATOM 741 C CA . ARG C 1 89 ? 147.945 161.514 156.739 1.00 29.31 89 ARG C CA 1
ATOM 742 C C . ARG C 1 89 ? 148.292 160.150 156.149 1.00 29.31 89 ARG C C 1
ATOM 743 O O . ARG C 1 89 ? 148.264 159.970 154.931 1.00 29.31 89 ARG C O 1
ATOM 751 N N . ASN C 1 90 ? 148.650 159.185 156.988 1.00 27.48 90 ASN C N 1
ATOM 752 C CA . ASN C 1 90 ? 148.887 157.814 156.552 1.00 27.48 90 ASN C CA 1
ATOM 753 C C . ASN C 1 90 ? 147.769 156.942 157.089 1.00 27.48 90 ASN C C 1
ATOM 754 O O . ASN C 1 90 ? 147.573 156.863 158.302 1.00 27.48 90 ASN C O 1
ATOM 759 N N . VAL C 1 91 ? 147.043 156.286 156.196 1.00 25.97 91 VAL C N 1
ATOM 760 C CA . VAL C 1 91 ? 145.921 155.438 156.564 1.00 25.97 91 VAL C CA 1
ATOM 761 C C . VAL C 1 91 ? 146.155 154.059 155.978 1.00 25.97 91 VAL C C 1
ATOM 762 O O . VAL C 1 91 ? 146.351 153.920 154.768 1.00 25.97 91 VAL C O 1
ATOM 766 N N . THR C 1 92 ? 146.126 153.045 156.829 1.00 25.44 92 THR C N 1
ATOM 767 C CA . THR C 1 92 ? 146.298 151.663 156.417 1.00 25.44 92 THR C CA 1
ATOM 768 C C . THR C 1 92 ? 145.182 150.842 157.030 1.00 25.44 92 THR C C 1
ATOM 769 O O . THR C 1 92 ? 144.922 150.947 158.228 1.00 25.44 92 THR C O 1
ATOM 773 N N . VAL C 1 93 ? 144.524 150.034 156.215 1.00 24.94 93 VAL C N 1
ATOM 774 C CA . VAL C 1 93 ? 143.435 149.178 156.656 1.00 24.94 93 VAL C CA 1
ATOM 775 C C . VAL C 1 93 ? 143.713 147.794 156.104 1.00 24.94 93 VAL C C 1
ATOM 776 O O . VAL C 1 93 ? 143.872 147.632 154.892 1.00 24.94 93 VAL C O 1
ATOM 780 N N . THR C 1 94 ? 143.778 146.802 156.981 1.00 25.93 94 THR C N 1
ATOM 781 C CA . THR C 1 94 ? 144.258 145.482 156.608 1.00 25.93 94 THR C CA 1
ATOM 782 C C . THR C 1 94 ? 143.430 144.411 157.289 1.00 25.93 94 THR C C 1
ATOM 783 O O . THR C 1 94 ? 143.134 144.520 158.476 1.00 25.93 94 THR C O 1
ATOM 787 N N . ASP C 1 95 ? 143.076 143.376 156.537 1.00 27.38 95 ASP C N 1
ATOM 788 C CA . ASP C 1 95 ? 142.450 142.174 157.081 1.00 27.38 95 ASP C CA 1
ATOM 789 C C . ASP C 1 95 ? 141.166 142.509 157.841 1.00 27.38 95 ASP C C 1
ATOM 790 O O . ASP C 1 95 ? 140.957 142.095 158.979 1.00 27.38 95 ASP C O 1
ATOM 795 N N . VAL C 1 96 ? 140.296 143.264 157.185 1.00 27.25 96 VAL C N 1
ATOM 796 C CA . VAL C 1 96 ? 139.034 143.709 157.751 1.00 27.25 96 VAL C CA 1
ATOM 797 C C . VAL C 1 96 ? 137.913 143.013 156.998 1.00 27.25 96 VAL C C 1
ATOM 798 O O . VAL C 1 96 ? 138.052 142.711 155.812 1.00 27.25 96 VAL C O 1
ATOM 802 N N . ASP C 1 97 ? 136.811 142.731 157.687 1.00 29.20 97 ASP C N 1
ATOM 803 C CA . ASP C 1 97 ? 135.652 142.191 156.985 1.00 29.20 97 ASP C CA 1
ATOM 804 C C . ASP C 1 97 ? 134.829 143.305 156.338 1.00 29.20 97 ASP C C 1
ATOM 805 O O . ASP C 1 97 ? 134.551 143.261 155.140 1.00 29.20 97 ASP C O 1
ATOM 810 N N . ILE C 1 98 ? 134.441 144.321 157.107 1.00 26.85 98 ILE C N 1
ATOM 811 C CA . ILE C 1 98 ? 133.698 145.468 156.595 1.00 26.85 98 ILE C CA 1
ATOM 812 C C . ILE C 1 98 ? 134.239 146.723 157.255 1.00 26.85 98 ILE C C 1
ATOM 813 O O . ILE C 1 98 ? 134.297 146.797 158.481 1.00 26.85 98 ILE C O 1
ATOM 818 N N . VAL C 1 99 ? 134.616 147.717 156.458 1.00 24.73 99 VAL C N 1
ATOM 819 C CA . VAL C 1 99 ? 135.198 148.929 157.029 1.00 24.73 99 VAL C CA 1
ATOM 820 C C . VAL C 1 99 ? 134.120 149.934 157.422 1.00 24.73 99 VAL C C 1
ATOM 821 O O . VAL C 1 99 ? 133.964 150.260 158.600 1.00 24.73 99 VAL C O 1
ATOM 825 N N . PHE C 1 100 ? 133.374 150.439 156.451 1.00 26.65 100 PHE C N 1
ATOM 826 C CA . PHE C 1 100 ? 132.273 151.350 156.704 1.00 26.65 100 PHE C CA 1
ATOM 827 C C . PHE C 1 100 ? 130.963 150.614 156.521 1.00 26.65 100 PHE C C 1
ATOM 828 O O . PHE C 1 100 ? 130.825 149.790 155.618 1.00 26.65 100 PHE C O 1
ATOM 836 N N . SER C 1 101 ? 130.001 150.910 157.376 1.00 29.04 101 SER C N 1
ATOM 837 C CA . SER C 1 101 ? 128.674 150.342 157.211 1.00 29.04 101 SER C CA 1
ATOM 838 C C . SER C 1 101 ? 127.673 151.317 157.798 1.00 29.04 101 SER C C 1
ATOM 839 O O . SER C 1 101 ? 127.780 151.695 158.966 1.00 29.04 101 SER C O 1
ATOM 842 N N . LYS C 1 102 ? 126.727 151.737 156.969 1.00 32.28 102 LYS C N 1
ATOM 843 C CA . LYS C 1 102 ? 125.659 152.644 157.351 1.00 32.28 102 LYS C CA 1
ATOM 844 C C . LYS C 1 102 ? 124.363 152.071 156.816 1.00 32.28 102 LYS C C 1
ATOM 845 O O . LYS C 1 102 ? 124.216 151.895 155.606 1.00 32.28 102 LYS C O 1
ATOM 851 N N . ILE C 1 103 ? 123.437 151.758 157.709 1.00 35.53 103 ILE C N 1
ATOM 852 C CA . ILE C 1 103 ? 122.160 151.161 157.350 1.00 35.53 103 ILE C CA 1
ATOM 853 C C . ILE C 1 103 ? 121.048 152.080 157.828 1.00 35.53 103 ILE C C 1
ATOM 854 O O . ILE C 1 103 ? 121.074 152.556 158.966 1.00 35.53 103 ILE C O 1
ATOM 859 N N . LYS C 1 104 ? 120.082 152.334 156.957 1.00 40.78 104 LYS C N 1
ATOM 860 C CA . LYS C 1 104 ? 118.974 153.215 157.276 1.00 40.78 104 LYS C CA 1
ATOM 861 C C . LYS C 1 104 ? 117.685 152.730 156.637 1.00 40.78 104 LYS C C 1
ATOM 862 O O . LYS C 1 104 ? 117.329 151.561 156.755 1.00 40.78 104 LYS C O 1
ATOM 868 N N . ARG D 1 69 ? 175.906 118.997 153.438 1.00 57.92 69 ARG E N 1
ATOM 869 C CA . ARG D 1 69 ? 175.305 120.256 153.023 1.00 57.92 69 ARG E CA 1
ATOM 870 C C . ARG D 1 69 ? 175.334 121.260 154.156 1.00 57.92 69 ARG E C 1
ATOM 871 O O . ARG D 1 69 ? 174.778 121.005 155.207 1.00 57.92 69 ARG E O 1
ATOM 879 N N . GLU D 1 70 ? 175.971 122.409 153.945 1.00 56.84 70 GLU E N 1
ATOM 880 C CA . GLU D 1 70 ? 176.024 123.415 154.997 1.00 56.84 70 GLU E CA 1
ATOM 881 C C . GLU D 1 70 ? 174.619 123.856 155.407 1.00 56.84 70 GLU E C 1
ATOM 882 O O . GLU D 1 70 ? 174.252 123.786 156.583 1.00 56.84 70 GLU E O 1
ATOM 888 N N . MET D 1 71 ? 173.805 124.276 154.442 1.00 55.04 71 MET E N 1
ATOM 889 C CA . MET D 1 71 ? 172.418 124.647 154.680 1.00 55.04 71 MET E CA 1
ATOM 890 C C . MET D 1 71 ? 171.527 123.699 153.907 1.00 55.04 71 MET E C 1
ATOM 891 O O . MET D 1 71 ? 171.681 123.558 152.695 1.00 55.04 71 MET E O 1
ATOM 896 N N . HIS D 1 72 ? 170.588 123.064 154.593 1.00 54.44 72 HIS E N 1
ATOM 897 C CA . HIS D 1 72 ? 169.706 122.090 153.958 1.00 54.44 72 HIS E CA 1
ATOM 898 C C . HIS D 1 72 ? 168.302 122.271 154.517 1.00 54.44 72 HIS E C 1
ATOM 899 O O . HIS D 1 72 ? 168.047 121.959 155.681 1.00 54.44 72 HIS E O 1
ATOM 906 N N . GLY D 1 73 ? 167.393 122.764 153.681 1.00 50.55 73 GLY E N 1
ATOM 907 C CA . GLY D 1 73 ? 165.996 122.896 154.032 1.00 50.55 73 GLY E CA 1
ATOM 908 C C . GLY D 1 73 ? 165.160 121.914 153.230 1.00 50.55 73 GLY E C 1
ATOM 909 O O . GLY D 1 73 ? 165.315 121.800 152.018 1.00 50.55 73 GLY E O 1
ATOM 910 N N . LYS D 1 74 ? 164.293 121.209 153.926 1.00 50.00 74 LYS E N 1
ATOM 911 C CA . LYS D 1 74 ? 163.363 120.273 153.322 1.00 50.00 74 LYS E CA 1
ATOM 912 C C . LYS D 1 74 ? 161.955 120.775 153.609 1.00 50.00 74 LYS E C 1
ATOM 913 O O . LYS D 1 74 ? 161.775 121.916 154.016 1.00 50.00 74 LYS E O 1
ATOM 919 N N . ASN D 1 75 ? 160.964 119.904 153.421 1.00 49.39 75 ASN E N 1
ATOM 920 C CA . ASN D 1 75 ? 159.600 120.283 153.071 1.00 49.39 75 ASN E CA 1
ATOM 921 C C . ASN D 1 75 ? 159.150 121.603 153.678 1.00 49.39 75 ASN E C 1
ATOM 922 O O . ASN D 1 75 ? 159.067 121.736 154.900 1.00 49.39 75 ASN E O 1
ATOM 927 N N . TRP D 1 76 ? 158.833 122.569 152.815 1.00 48.32 76 TRP E N 1
ATOM 928 C CA . TRP D 1 76 ? 158.346 123.899 153.195 1.00 48.32 76 TRP E CA 1
ATOM 929 C C . TRP D 1 76 ? 159.124 124.531 154.345 1.00 48.32 76 TRP E C 1
ATOM 930 O O . TRP D 1 76 ? 158.545 125.168 155.224 1.00 48.32 76 TRP E O 1
ATOM 941 N N . SER D 1 77 ? 160.440 124.385 154.344 1.00 46.65 77 SER E N 1
ATOM 942 C CA . SER D 1 77 ? 161.242 125.051 155.357 1.00 46.65 77 SER E CA 1
ATOM 943 C C . SER D 1 77 ? 161.886 126.304 154.792 1.00 46.65 77 SER E C 1
ATOM 944 O O . SER D 1 77 ? 161.966 126.500 153.584 1.00 46.65 77 SER E O 1
ATOM 947 N N . LYS D 1 78 ? 162.339 127.160 155.697 1.00 42.54 78 LYS E N 1
ATOM 948 C CA . LYS D 1 78 ? 162.896 128.451 155.339 1.00 42.54 78 LYS E CA 1
ATOM 949 C C . LYS D 1 78 ? 164.146 128.676 156.161 1.00 42.54 78 LYS E C 1
ATOM 950 O O . LYS D 1 78 ? 164.137 128.463 157.373 1.00 42.54 78 LYS E O 1
ATOM 956 N N . LEU D 1 79 ? 165.215 129.096 155.506 1.00 42.94 79 LEU E N 1
ATOM 957 C CA . LEU D 1 79 ? 166.510 129.244 156.145 1.00 42.94 79 LEU E CA 1
ATOM 958 C C . LEU D 1 79 ? 167.199 130.449 155.547 1.00 42.94 79 LEU E C 1
ATOM 959 O O . LEU D 1 79 ? 167.077 130.696 154.349 1.00 42.94 79 LEU E O 1
ATOM 964 N N . CYS D 1 80 ? 167.918 131.198 156.366 1.00 39.15 80 CYS E N 1
ATOM 965 C CA . CYS D 1 80 ? 168.679 132.294 155.806 1.00 39.15 80 CYS E CA 1
ATOM 966 C C . CYS D 1 80 ? 169.833 132.613 156.729 1.00 39.15 80 CYS E C 1
ATOM 967 O O . CYS D 1 80 ? 169.847 132.223 157.893 1.00 39.15 80 CYS E O 1
ATOM 970 N N . LYS D 1 81 ? 170.818 133.303 156.176 1.00 39.36 81 LYS E N 1
ATOM 971 C CA . LYS D 1 81 ? 172.009 133.720 156.889 1.00 39.36 81 LYS E CA 1
ATOM 972 C C . LYS D 1 81 ? 172.401 135.088 156.381 1.00 39.36 81 LYS E C 1
ATOM 973 O O . LYS D 1 81 ? 172.306 135.350 155.184 1.00 39.36 81 LYS E O 1
ATOM 979 N N . ASP D 1 82 ? 172.853 135.946 157.281 1.00 34.76 82 ASP E N 1
ATOM 980 C CA . ASP D 1 82 ? 173.148 137.331 156.946 1.00 34.76 82 ASP E CA 1
ATOM 981 C C . ASP D 1 82 ? 171.962 137.969 156.220 1.00 34.76 82 ASP E C 1
ATOM 982 O O . ASP D 1 82 ? 172.111 138.672 155.220 1.00 34.76 82 ASP E O 1
ATOM 987 N N . CYS D 1 83 ? 170.767 137.720 156.747 1.00 32.16 83 CYS E N 1
ATOM 988 C CA . CYS D 1 83 ? 169.530 138.001 156.049 1.00 32.16 83 CYS E CA 1
ATOM 989 C C . CYS D 1 83 ? 16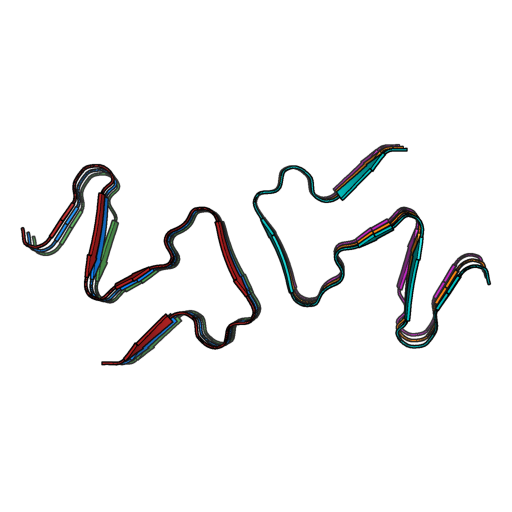8.711 139.061 156.775 1.00 32.16 83 CYS E C 1
ATOM 990 O O . CYS D 1 83 ? 168.833 139.246 157.987 1.00 32.16 83 CYS E O 1
ATOM 993 N N . GLN D 1 84 ? 167.889 139.769 156.003 1.00 27.72 84 GLN E N 1
ATOM 994 C CA . GLN D 1 84 ? 166.899 140.719 156.500 1.00 27.72 84 GLN E CA 1
ATOM 995 C C . GLN D 1 84 ? 165.590 140.398 155.797 1.00 27.72 84 GLN E C 1
ATOM 996 O O . GLN D 1 84 ? 165.521 140.466 154.569 1.00 27.72 84 GLN E O 1
ATOM 1002 N N . VAL D 1 85 ? 164.571 140.018 156.561 1.00 27.32 85 VAL E N 1
ATOM 1003 C CA . VAL D 1 85 ? 163.343 139.445 156.025 1.00 27.32 85 VAL E CA 1
ATOM 1004 C C . VAL D 1 85 ? 162.137 140.151 156.627 1.00 27.32 85 VAL E C 1
ATOM 1005 O O . VAL D 1 85 ? 162.133 140.491 157.815 1.00 27.32 85 VAL E O 1
ATOM 1009 N N . ILE D 1 86 ? 161.112 140.368 155.799 1.00 29.26 86 ILE E N 1
ATOM 1010 C CA . ILE D 1 86 ? 159.797 140.828 156.232 1.00 29.26 86 ILE E CA 1
ATOM 1011 C C . ILE D 1 86 ? 158.748 139.812 155.807 1.00 29.26 86 ILE E C 1
ATOM 1012 O O . ILE D 1 86 ? 157.675 140.177 155.324 1.00 29.26 86 ILE E O 1
ATOM 1017 N N . ASP D 1 87 ? 159.076 138.534 155.912 1.00 33.45 87 ASP E N 1
ATOM 1018 C CA . ASP D 1 87 ? 158.124 137.454 155.685 1.00 33.45 87 ASP E CA 1
ATOM 1019 C C . ASP D 1 87 ? 156.762 137.767 156.299 1.00 33.45 87 ASP E C 1
ATOM 1020 O O . ASP D 1 87 ? 156.672 138.168 157.459 1.00 33.45 87 ASP E O 1
ATOM 1025 N N . GLY D 1 88 ? 155.701 137.587 155.512 1.00 29.61 88 GLY E N 1
ATOM 1026 C CA . GLY D 1 88 ? 154.351 137.746 156.017 1.00 29.61 88 GLY E CA 1
ATOM 1027 C C . GLY D 1 88 ? 153.264 137.831 154.968 1.00 29.61 88 GLY E C 1
ATOM 1028 O O . GLY D 1 88 ? 153.513 138.322 153.870 1.00 29.61 88 GLY E O 1
ATOM 1029 N N . ARG D 1 89 ? 152.046 137.401 155.308 1.00 28.19 89 ARG E N 1
ATOM 1030 C CA . ARG D 1 89 ? 150.973 137.305 154.320 1.00 28.19 89 ARG E CA 1
ATOM 1031 C C . ARG D 1 89 ? 150.613 138.666 153.730 1.00 28.19 89 ARG E C 1
ATOM 1032 O O . ARG D 1 89 ? 150.640 138.847 152.512 1.00 28.19 89 ARG E O 1
ATOM 1040 N N . ASN D 1 90 ? 150.245 139.627 154.569 1.00 26.23 90 ASN E N 1
ATOM 1041 C CA . ASN D 1 90 ? 149.994 140.996 154.132 1.00 26.23 90 ASN E CA 1
ATOM 1042 C C . ASN D 1 90 ? 151.102 141.880 154.670 1.00 26.23 90 ASN E C 1
ATOM 1043 O O . ASN D 1 90 ? 151.296 141.960 155.884 1.00 26.23 90 ASN E O 1
ATOM 1048 N N . VAL D 1 91 ? 151.822 142.543 153.778 1.00 25.17 91 VAL E N 1
ATOM 1049 C CA . VAL D 1 91 ? 152.935 143.403 154.147 1.00 25.17 91 VAL E CA 1
ATOM 1050 C C . VAL D 1 91 ? 152.688 144.779 153.561 1.00 25.17 91 VAL E C 1
ATOM 1051 O O . VAL D 1 91 ? 152.491 144.916 152.351 1.00 25.17 91 VAL E O 1
ATOM 1055 N N . THR D 1 92 ? 152.705 145.793 154.412 1.00 25.23 92 THR E N 1
ATOM 1056 C CA . THR D 1 92 ? 152.519 147.174 154.000 1.00 25.23 92 THR E CA 1
ATOM 1057 C C . THR D 1 92 ? 153.626 148.006 154.614 1.00 25.23 92 THR E C 1
ATOM 1058 O O . THR D 1 92 ? 153.886 147.904 155.812 1.00 25.23 92 THR E O 1
ATOM 1062 N N . VAL D 1 93 ? 154.276 148.821 153.799 1.00 24.89 93 VAL E N 1
ATOM 1063 C CA . VAL D 1 93 ? 155.355 149.688 154.242 1.00 24.89 93 VAL E CA 1
ATOM 1064 C C . VAL D 1 93 ? 155.064 151.069 153.689 1.00 24.89 93 VAL E C 1
ATOM 1065 O O . VAL D 1 93 ? 154.904 151.229 152.477 1.00 24.89 93 VAL E O 1
ATOM 1069 N N . THR D 1 94 ? 154.988 152.060 154.565 1.00 26.26 94 THR E N 1
ATOM 1070 C CA . THR D 1 94 ? 154.494 153.375 154.192 1.00 26.26 94 THR E CA 1
ATOM 1071 C C . THR D 1 94 ? 155.311 154.454 154.874 1.00 26.26 94 THR E C 1
ATOM 1072 O O . THR D 1 94 ? 155.607 154.349 156.062 1.00 26.26 94 THR E O 1
ATOM 1076 N N . ASP D 1 95 ? 155.655 155.493 154.123 1.00 28.14 95 ASP E N 1
ATOM 1077 C CA . ASP D 1 95 ? 156.269 156.702 154.667 1.00 28.14 95 ASP E CA 1
ATOM 1078 C C . ASP D 1 95 ? 157.555 156.380 155.428 1.00 28.14 95 ASP E C 1
ATOM 1079 O O . ASP D 1 95 ? 157.758 156.796 156.567 1.00 28.14 95 ASP E O 1
ATOM 1084 N N . VAL D 1 96 ? 158.433 155.634 154.774 1.00 27.15 96 VAL E N 1
ATOM 1085 C CA . VAL D 1 96 ? 159.699 155.202 155.340 1.00 27.15 96 VAL E CA 1
ATOM 1086 C C . VAL D 1 96 ? 160.813 155.910 154.589 1.00 27.15 96 VAL E C 1
ATOM 1087 O O . VAL D 1 96 ? 160.673 156.210 153.402 1.00 27.15 96 VAL E O 1
ATOM 1091 N N . ASP D 1 97 ? 161.912 156.202 155.278 1.00 28.72 97 ASP E N 1
ATOM 1092 C CA . ASP D 1 97 ? 163.066 156.755 154.578 1.00 28.72 97 ASP E CA 1
ATOM 1093 C C . ASP D 1 97 ? 163.901 155.650 153.932 1.00 28.72 97 ASP E C 1
ATOM 1094 O O . ASP D 1 97 ? 164.180 155.696 152.733 1.00 28.72 97 ASP E O 1
ATOM 1099 N N . ILE D 1 98 ? 164.299 154.637 154.701 1.00 26.03 98 ILE E N 1
ATOM 1100 C CA . ILE D 1 98 ? 165.054 153.498 154.189 1.00 26.03 98 ILE E CA 1
ATOM 1101 C C . ILE D 1 98 ? 164.525 152.237 154.849 1.00 26.03 98 ILE E C 1
ATOM 1102 O O . ILE D 1 98 ? 164.467 152.163 156.076 1.00 26.03 98 ILE E O 1
ATOM 1107 N N . VAL D 1 99 ? 164.160 151.240 154.052 1.00 24.06 99 VAL E N 1
ATOM 1108 C CA . VAL D 1 99 ? 163.590 150.022 154.623 1.00 24.06 99 VAL E CA 1
ATOM 1109 C C . VAL D 1 99 ? 164.678 149.028 155.017 1.00 24.06 99 VAL E C 1
ATOM 1110 O O . VAL D 1 99 ? 164.836 148.704 156.194 1.00 24.06 99 VAL E O 1
ATOM 1114 N N . PHE D 1 100 ? 165.430 148.531 154.046 1.00 25.52 100 PHE E N 1
ATOM 1115 C CA . PHE D 1 100 ? 166.540 147.631 154.301 1.00 25.52 100 PHE E CA 1
ATOM 1116 C C . PHE D 1 100 ? 167.842 148.380 154.118 1.00 25.52 100 PHE E C 1
ATOM 1117 O O . PHE D 1 100 ? 167.972 149.206 153.215 1.00 25.52 100 PHE E O 1
ATOM 1125 N N . SER D 1 101 ? 168.806 148.095 154.975 1.00 27.88 101 SER E N 1
ATOM 1126 C CA . SER D 1 101 ? 170.128 148.676 154.811 1.00 27.88 101 SER E CA 1
ATOM 1127 C C . SER D 1 101 ? 171.138 147.711 155.399 1.00 27.88 101 SER E C 1
ATOM 1128 O O . SER D 1 101 ? 171.033 147.332 156.567 1.00 27.88 101 SER E O 1
ATOM 1131 N N . LYS D 1 102 ? 172.090 147.302 154.571 1.00 30.50 102 LYS E N 1
ATOM 1132 C CA . LYS D 1 102 ? 173.166 146.405 154.954 1.00 30.50 102 LYS E CA 1
ATOM 1133 C C . LYS D 1 102 ? 174.457 146.992 154.420 1.00 30.50 102 LYS E C 1
ATOM 1134 O O . LYS D 1 102 ? 174.603 147.169 153.210 1.00 30.50 102 LYS E O 1
ATOM 1140 N N . ILE D 1 103 ? 175.379 147.314 155.315 1.00 33.03 103 ILE E N 1
ATOM 1141 C CA . ILE D 1 103 ? 176.650 147.925 154.956 1.00 33.03 103 ILE E CA 1
ATOM 1142 C C . ILE D 1 103 ? 177.771 147.017 155.435 1.00 33.03 103 ILE E C 1
ATOM 1143 O O . ILE D 1 103 ? 177.748 146.541 156.574 1.00 33.03 103 ILE E O 1
ATOM 1148 N N . LYS D 1 104 ? 178.740 146.773 154.565 1.00 37.30 104 LYS E N 1
ATOM 1149 C CA . LYS D 1 104 ? 179.856 145.904 154.885 1.00 37.30 104 LYS E CA 1
ATOM 1150 C C . LYS D 1 104 ? 181.141 146.402 154.248 1.00 37.30 104 LYS E C 1
ATOM 1151 O O . LYS D 1 104 ? 181.486 147.574 154.366 1.00 37.30 104 LYS E O 1
ATOM 1157 N N . ARG E 1 69 ? 124.512 181.146 165.518 1.00 58.48 69 ARG D N 1
ATOM 1158 C CA . ARG E 1 69 ? 125.046 179.857 165.104 1.00 58.48 69 ARG D CA 1
ATOM 1159 C C . ARG E 1 69 ? 124.965 178.856 166.236 1.00 58.48 69 ARG D C 1
ATOM 1160 O O . ARG E 1 69 ? 125.533 179.082 167.288 1.00 58.48 69 ARG D O 1
ATOM 1168 N N . GLU E 1 70 ? 124.270 177.741 166.026 1.00 56.71 70 GLU D N 1
ATOM 1169 C CA . GLU E 1 70 ? 124.164 176.740 167.078 1.00 56.71 70 GLU D CA 1
ATOM 1170 C C . GLU E 1 70 ? 125.545 176.226 167.488 1.00 56.71 70 GLU D C 1
ATOM 1171 O O . GLU E 1 70 ? 125.914 176.278 168.665 1.00 56.71 70 GLU D O 1
ATOM 1177 N N . MET E 1 71 ? 126.336 175.765 166.523 1.00 54.49 71 MET D N 1
ATOM 1178 C CA . MET E 1 71 ? 127.702 175.322 166.761 1.00 54.49 71 MET D CA 1
ATOM 1179 C C . MET E 1 71 ? 128.641 176.223 165.988 1.00 54.49 71 MET D C 1
ATOM 1180 O O . MET E 1 71 ? 128.495 176.372 164.777 1.00 54.49 71 MET D O 1
ATOM 1185 N N . HIS E 1 72 ? 129.611 176.809 166.675 1.00 54.49 72 HIS D N 1
ATOM 1186 C CA . HIS E 1 72 ? 130.542 177.736 166.040 1.00 54.49 72 HIS D CA 1
ATOM 1187 C C . HIS E 1 72 ? 131.935 177.482 166.599 1.00 54.49 72 HIS D C 1
ATOM 1188 O O . HIS E 1 72 ? 132.206 177.781 167.763 1.00 54.49 72 HIS D O 1
ATOM 1195 N N . GLY E 1 73 ? 132.818 176.944 165.763 1.00 50.77 73 GLY D N 1
ATOM 1196 C CA . GLY E 1 73 ? 134.206 176.739 166.115 1.00 50.77 73 GLY D CA 1
ATOM 1197 C C . GLY E 1 73 ? 135.091 177.676 165.313 1.00 50.77 73 GLY D C 1
ATOM 1198 O O . GLY E 1 73 ? 134.944 177.798 164.101 1.00 50.77 73 GLY D O 1
ATOM 1199 N N . LYS E 1 74 ? 135.994 178.335 166.009 1.00 51.10 74 LYS D N 1
ATOM 1200 C CA . LYS E 1 74 ? 136.971 179.223 165.405 1.00 51.10 74 LYS D CA 1
ATOM 1201 C C . LYS E 1 74 ? 138.352 178.648 165.693 1.00 51.10 74 LYS D C 1
ATOM 1202 O O . LYS E 1 74 ? 138.472 177.500 166.100 1.00 51.10 74 LYS D O 1
ATOM 1208 N N . ASN E 1 75 ? 139.386 179.466 165.505 1.00 50.39 75 ASN D N 1
ATOM 1209 C CA . ASN E 1 75 ? 140.728 179.017 165.155 1.00 50.39 75 ASN D CA 1
ATOM 1210 C C . ASN E 1 75 ? 141.110 177.676 165.762 1.00 50.39 75 ASN D C 1
ATOM 1211 O O . ASN E 1 75 ? 141.185 177.539 166.984 1.00 50.39 75 ASN D O 1
ATOM 1216 N N . TRP E 1 76 ? 141.377 176.695 164.899 1.00 49.79 76 TRP D N 1
ATOM 1217 C CA . TRP E 1 76 ? 141.794 175.342 165.279 1.00 49.79 76 TRP D CA 1
ATOM 1218 C C . TRP E 1 76 ? 140.985 174.750 166.429 1.00 49.79 76 TRP D C 1
ATOM 1219 O O . TRP E 1 76 ? 141.530 174.085 167.308 1.00 49.79 76 TRP D O 1
ATOM 1230 N N . SER E 1 77 ? 139.678 174.964 166.428 1.00 47.20 77 SER D N 1
ATOM 1231 C CA . SER E 1 77 ? 138.841 174.341 167.441 1.00 47.20 77 SER D CA 1
ATOM 1232 C C . SER E 1 77 ? 138.134 173.123 166.876 1.00 47.20 77 SER D C 1
ATOM 1233 O O . SER E 1 77 ? 138.044 172.932 165.668 1.00 47.20 77 SER D O 1
ATOM 1236 N N . LYS E 1 78 ? 137.637 172.292 167.780 1.00 43.07 78 LYS D N 1
ATOM 1237 C CA . LYS E 1 78 ? 137.014 171.031 167.423 1.00 43.07 78 LYS D CA 1
ATOM 1238 C C . LYS E 1 78 ? 135.754 170.872 168.244 1.00 43.07 78 LYS D C 1
ATOM 1239 O O . LYS E 1 78 ? 135.774 171.084 169.456 1.00 43.07 78 LYS D O 1
ATOM 1245 N N . LEU E 1 79 ? 134.665 170.507 167.589 1.00 43.57 79 LEU D N 1
ATOM 1246 C CA . LEU E 1 79 ? 133.364 170.426 168.228 1.00 43.57 79 LEU D CA 1
ATOM 1247 C C . LEU E 1 79 ? 132.614 169.258 167.629 1.00 43.57 79 LEU D C 1
ATOM 1248 O O . LEU E 1 79 ? 132.723 169.005 166.432 1.00 43.57 79 LEU D O 1
ATOM 1253 N N . CYS E 1 80 ? 131.857 168.548 168.448 1.00 40.72 80 CYS D N 1
ATOM 1254 C CA . CYS E 1 80 ? 131.040 167.493 167.889 1.00 40.72 80 CYS D CA 1
ATOM 1255 C C . CYS E 1 80 ? 129.870 167.234 168.812 1.00 40.72 80 CYS D C 1
ATOM 1256 O O . CYS E 1 80 ? 129.876 167.624 169.975 1.00 40.72 80 CYS D O 1
ATOM 1259 N N . LYS E 1 81 ? 128.852 166.596 168.258 1.00 40.62 81 LYS D N 1
ATOM 1260 C CA . LYS E 1 81 ? 127.640 166.241 168.971 1.00 40.62 81 LYS D CA 1
ATOM 1261 C C . LYS E 1 81 ? 127.178 164.895 168.463 1.00 40.62 81 LYS D C 1
ATOM 1262 O O . LYS E 1 81 ? 127.259 164.628 167.266 1.00 40.62 81 LYS D O 1
ATOM 1268 N N . ASP E 1 82 ? 126.683 164.061 169.363 1.00 37.90 82 ASP D N 1
ATOM 1269 C CA . ASP E 1 82 ? 126.317 162.694 169.028 1.00 37.90 82 ASP D CA 1
ATOM 1270 C C . ASP E 1 82 ? 127.468 161.995 168.303 1.00 37.90 82 ASP D C 1
ATOM 1271 O O . ASP E 1 82 ? 127.283 161.301 167.302 1.00 37.90 82 ASP D O 1
ATOM 1276 N N . CYS E 1 83 ? 128.674 162.182 168.829 1.00 36.03 83 CYS D N 1
ATOM 1277 C CA . CYS E 1 83 ? 129.894 161.837 168.132 1.00 36.03 83 CYS D CA 1
ATOM 1278 C C . CYS E 1 83 ? 130.658 160.737 168.85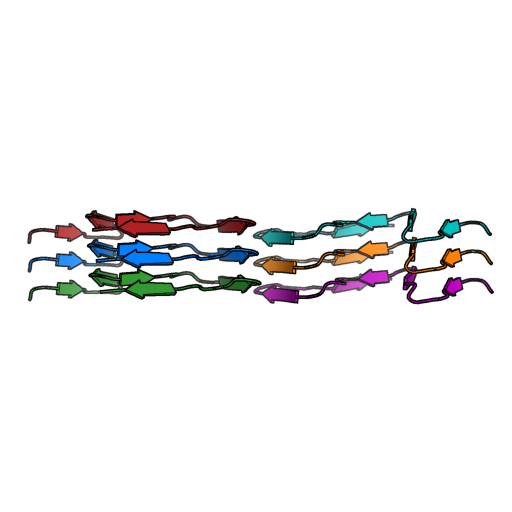8 1.00 36.03 83 CYS D C 1
ATOM 1279 O O . CYS E 1 83 ? 130.527 160.558 170.070 1.00 36.03 83 CYS D O 1
ATOM 1282 N N . GLN E 1 84 ? 131.442 159.987 168.086 1.00 31.56 84 GLN D N 1
ATOM 1283 C CA . GLN E 1 84 ? 132.382 158.987 168.583 1.00 31.56 84 GLN D CA 1
ATOM 1284 C C . GLN E 1 84 ? 133.706 159.240 167.880 1.00 31.56 84 GLN D C 1
ATOM 1285 O O . GLN E 1 84 ? 133.772 159.168 166.652 1.00 31.56 84 GLN D O 1
ATOM 1291 N N . VAL E 1 85 ? 134.743 159.567 168.645 1.00 30.63 85 VAL D N 1
ATOM 1292 C CA . VAL E 1 85 ? 135.998 160.075 168.109 1.00 30.63 85 VAL D CA 1
ATOM 1293 C C . VAL E 1 85 ? 137.167 159.308 168.712 1.00 30.63 85 VA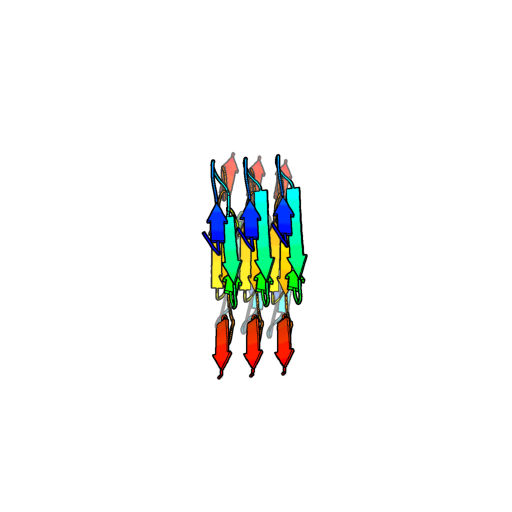L D C 1
ATOM 1294 O O . VAL E 1 85 ? 137.153 158.968 169.899 1.00 30.63 85 VAL D O 1
ATOM 1298 N N . ILE E 1 86 ? 138.180 159.038 167.883 1.00 33.50 86 ILE D N 1
ATOM 1299 C CA . ILE E 1 86 ? 139.468 158.510 168.316 1.00 33.50 86 ILE D CA 1
ATOM 1300 C C . ILE E 1 86 ? 140.569 159.471 167.892 1.00 33.50 86 ILE D C 1
ATOM 1301 O O . ILE E 1 86 ? 141.621 159.050 167.409 1.00 33.50 86 ILE D O 1
ATOM 1306 N N . ASP E 1 87 ? 140.307 160.764 167.996 1.00 35.81 87 ASP D N 1
ATOM 1307 C CA . ASP E 1 87 ? 141.314 161.794 167.769 1.00 35.81 87 ASP D CA 1
ATOM 1308 C C . ASP E 1 87 ? 142.658 161.410 168.384 1.00 35.81 87 ASP D C 1
ATOM 1309 O O . ASP E 1 87 ? 142.727 161.006 169.544 1.00 35.81 87 ASP D O 1
ATOM 1314 N N . GLY E 1 88 ? 143.727 161.535 167.597 1.00 32.04 88 GLY D N 1
ATOM 1315 C CA . GLY E 1 88 ? 145.067 161.306 168.102 1.00 32.04 88 GLY D CA 1
ATOM 1316 C C . GLY E 1 88 ? 146.148 161.166 167.053 1.00 32.04 88 GLY D C 1
ATOM 1317 O O . GLY E 1 88 ? 145.874 160.688 165.955 1.00 32.04 88 GLY D O 1
ATOM 1318 N N . ARG E 1 89 ? 147.386 161.532 167.394 1.00 29.54 89 ARG D N 1
ATOM 1319 C CA . ARG E 1 89 ? 148.463 161.572 166.406 1.00 29.54 89 ARG D CA 1
ATOM 1320 C C . ARG E 1 89 ? 148.753 160.194 165.817 1.00 29.54 89 ARG D C 1
ATOM 1321 O O . ARG E 1 89 ? 148.716 160.015 164.598 1.00 29.54 89 ARG D O 1
ATOM 1329 N N . ASN E 1 90 ? 149.070 159.215 166.655 1.00 27.94 90 ASN D N 1
ATOM 1330 C CA . ASN E 1 90 ? 149.250 157.836 166.219 1.00 27.94 90 ASN D CA 1
ATOM 1331 C C . ASN E 1 90 ? 148.097 157.010 166.757 1.00 27.94 90 ASN D C 1
ATOM 1332 O O . ASN E 1 90 ? 147.900 156.940 167.970 1.00 27.94 90 ASN D O 1
ATOM 1337 N N . VAL E 1 91 ? 147.344 156.385 165.864 1.00 26.28 91 VAL D N 1
ATOM 1338 C CA . VAL E 1 91 ? 146.189 155.584 166.233 1.00 26.28 91 VAL D CA 1
ATOM 1339 C C . VAL E 1 91 ? 146.364 154.197 165.647 1.00 26.28 91 VAL D C 1
ATOM 1340 O O . VAL E 1 91 ? 146.554 154.050 164.437 1.00 26.28 91 VAL D O 1
ATOM 1344 N N . THR E 1 92 ? 146.295 153.185 166.498 1.00 26.71 92 THR D N 1
ATOM 1345 C CA . THR E 1 92 ? 146.409 151.797 166.086 1.00 26.71 92 THR D CA 1
ATOM 1346 C C . THR E 1 92 ? 145.261 151.023 166.700 1.00 26.71 92 THR D C 1
ATOM 1347 O O . THR E 1 92 ? 145.006 151.138 167.898 1.00 26.71 92 THR D O 1
ATOM 1351 N N . VAL E 1 93 ? 144.569 150.243 165.885 1.00 25.76 93 VAL D N 1
ATOM 1352 C CA . VAL E 1 93 ? 143.446 149.433 166.328 1.00 25.76 93 VAL D CA 1
ATOM 1353 C C . VAL E 1 93 ? 143.665 148.038 165.775 1.00 25.76 93 VAL D C 1
ATOM 1354 O O . VAL E 1 93 ? 143.817 147.870 164.563 1.00 25.76 93 VAL D O 1
ATOM 1358 N N . THR E 1 94 ? 143.691 147.044 166.651 1.00 27.15 94 THR D N 1
ATOM 1359 C CA . THR E 1 94 ? 144.115 145.706 166.278 1.00 27.15 94 THR D CA 1
ATOM 1360 C C . THR E 1 94 ? 143.244 144.670 166.960 1.00 27.15 94 THR D C 1
ATOM 1361 O O . THR E 1 94 ? 142.953 144.791 168.148 1.00 27.15 94 THR D O 1
ATOM 1365 N N . ASP E 1 95 ? 142.847 143.651 166.209 1.00 28.83 95 ASP D N 1
ATOM 1366 C CA . ASP E 1 95 ? 142.171 142.475 166.753 1.00 28.83 95 ASP D CA 1
ATOM 1367 C C . ASP E 1 95 ? 140.904 142.864 167.514 1.00 28.83 95 ASP D C 1
ATOM 1368 O O . ASP E 1 95 ? 140.678 142.458 168.652 1.00 28.83 95 ASP D O 1
ATOM 1373 N N . VAL E 1 96 ? 140.065 143.654 166.859 1.00 28.69 96 VAL D N 1
ATOM 1374 C CA . VAL E 1 96 ? 138.823 144.150 167.426 1.00 28.69 96 VAL D CA 1
ATOM 1375 C C . VAL E 1 96 ? 137.674 143.501 166.674 1.00 28.69 96 VAL D C 1
ATOM 1376 O O . VAL E 1 96 ? 137.799 143.194 165.487 1.00 28.69 96 VAL D O 1
ATOM 1380 N N . ASP E 1 97 ? 136.562 143.266 167.363 1.00 29.62 97 ASP D N 1
ATOM 1381 C CA . ASP E 1 97 ? 135.381 142.774 166.662 1.00 29.62 97 ASP D CA 1
ATOM 1382 C C . ASP E 1 97 ? 134.604 143.921 166.016 1.00 29.62 97 ASP D C 1
ATOM 1383 O O . ASP E 1 97 ? 134.323 143.889 164.818 1.00 29.62 97 ASP D O 1
ATOM 1388 N N . ILE E 1 98 ? 134.259 144.953 166.785 1.00 27.29 98 ILE D N 1
ATOM 1389 C CA . ILE E 1 98 ? 133.563 146.129 166.273 1.00 27.29 98 ILE D CA 1
ATOM 1390 C C . ILE E 1 98 ? 134.156 147.361 166.933 1.00 27.29 98 ILE D C 1
ATOM 1391 O O . ILE E 1 98 ? 134.218 147.432 168.160 1.00 27.29 98 ILE D O 1
ATOM 1396 N N . VAL E 1 99 ? 134.573 148.338 166.136 1.00 25.36 99 VAL D N 1
ATOM 1397 C CA . VAL E 1 99 ? 135.205 149.525 166.707 1.00 25.36 99 VAL D CA 1
ATOM 1398 C C . VAL E 1 99 ? 134.170 150.574 167.101 1.00 25.36 99 VAL D C 1
ATOM 1399 O O . VAL E 1 99 ? 134.029 150.906 168.278 1.00 25.36 99 VAL D O 1
ATOM 1403 N N . PHE E 1 100 ? 133.445 151.109 166.130 1.00 27.51 100 PHE D N 1
ATOM 1404 C CA . PHE E 1 100 ? 132.383 152.065 166.384 1.00 27.51 100 PHE D CA 1
ATOM 1405 C C . PHE E 1 100 ? 131.044 151.384 166.202 1.00 27.51 100 PHE D C 1
ATOM 1406 O O . PHE E 1 100 ? 130.871 150.566 165.299 1.00 27.51 100 PHE D O 1
ATOM 1414 N N . SER E 1 101 ? 130.096 151.720 167.058 1.00 29.60 101 SER D N 1
ATOM 1415 C CA . SER E 1 101 ? 128.746 151.208 166.894 1.00 29.60 101 SER D CA 1
ATOM 1416 C C . SER E 1 101 ? 127.787 152.223 167.482 1.00 29.60 101 SER D C 1
ATOM 1417 O O . SER E 1 101 ? 127.911 152.596 168.649 1.00 29.60 101 SER D O 1
ATOM 1420 N N . LYS E 1 102 ? 126.858 152.681 166.654 1.00 33.13 102 LYS D N 1
ATOM 1421 C CA . LYS E 1 102 ? 125.829 153.632 167.036 1.00 33.13 102 LYS D CA 1
ATOM 1422 C C . LYS E 1 102 ? 124.510 153.113 166.502 1.00 33.13 102 LYS D C 1
ATOM 1423 O O . LYS E 1 102 ? 124.355 152.944 165.292 1.00 33.13 102 LYS D O 1
ATOM 1429 N N . ILE E 1 103 ? 123.572 152.839 167.396 1.00 35.33 103 ILE D N 1
ATOM 1430 C CA . ILE E 1 103 ? 122.271 152.295 167.037 1.00 35.33 103 ILE D CA 1
ATOM 1431 C C . ILE E 1 103 ? 121.199 153.259 167.516 1.00 35.33 103 ILE D C 1
ATOM 1432 O O . ILE E 1 103 ? 121.246 153.734 168.655 1.00 35.33 103 ILE D O 1
ATOM 1437 N N . LYS E 1 104 ? 120.244 153.553 166.646 1.00 39.20 104 LYS D N 1
ATOM 1438 C CA . LYS E 1 104 ? 119.174 154.479 166.966 1.00 39.20 104 LYS D CA 1
ATOM 1439 C C . LYS E 1 104 ? 117.865 154.049 166.328 1.00 39.20 104 LYS D C 1
ATOM 1440 O O . LYS E 1 104 ? 117.460 152.895 166.447 1.00 39.20 104 LYS D O 1
ATOM 1446 N N . ARG F 1 69 ? 174.600 117.898 163.106 1.00 57.29 69 ARG F N 1
ATOM 1447 C CA . ARG F 1 69 ? 174.054 119.181 162.691 1.00 57.29 69 ARG F CA 1
ATOM 1448 C C . ARG F 1 69 ? 174.125 120.183 163.823 1.00 57.29 69 ARG F C 1
ATOM 1449 O O . ARG F 1 69 ? 173.559 119.952 164.875 1.00 57.29 69 ARG F O 1
ATOM 1457 N N . GLU F 1 70 ? 174.810 121.304 163.613 1.00 55.46 70 GLU F N 1
ATOM 1458 C CA . GLU F 1 70 ? 174.907 122.306 164.665 1.00 55.46 70 GLU F CA 1
ATOM 1459 C C . GLU F 1 70 ? 173.522 122.808 165.075 1.00 55.46 70 GLU F C 1
ATOM 1460 O O . GLU F 1 70 ? 173.153 122.753 166.251 1.00 55.46 70 GLU F O 1
ATOM 1466 N N . MET F 1 71 ? 172.727 123.262 164.110 1.00 52.94 71 MET F N 1
ATOM 1467 C CA . MET F 1 71 ? 171.357 123.692 164.348 1.00 52.94 71 MET F CA 1
ATOM 1468 C C . MET F 1 71 ? 170.425 122.782 163.575 1.00 52.94 71 MET F C 1
ATOM 1469 O O . MET F 1 71 ? 170.573 122.635 162.363 1.00 52.94 71 MET F O 1
ATOM 1474 N N . HIS F 1 72 ? 169.461 122.188 164.262 1.00 53.12 72 HIS F N 1
ATOM 1475 C CA . HIS F 1 72 ? 168.538 121.252 163.627 1.00 53.12 72 HIS F CA 1
ATOM 1476 C C . HIS F 1 72 ? 167.143 121.494 164.186 1.00 53.12 72 HIS F C 1
ATOM 1477 O O . HIS F 1 72 ? 166.875 121.193 165.350 1.00 53.12 72 HIS F O 1
ATOM 1484 N N . GLY F 1 73 ? 166.256 122.024 163.350 1.00 50.05 73 GLY F N 1
ATOM 1485 C CA . GLY F 1 73 ? 164.865 122.216 163.702 1.00 50.05 73 GLY F CA 1
ATOM 1486 C C . GLY F 1 73 ? 163.989 121.271 162.900 1.00 50.05 73 GLY F C 1
ATOM 1487 O O . GLY F 1 73 ? 164.138 121.150 161.688 1.00 50.05 73 GLY F O 1
ATOM 1488 N N . LYS F 1 74 ? 163.093 120.604 163.596 1.00 50.67 74 LYS F N 1
ATOM 1489 C CA . LYS F 1 74 ? 162.123 119.707 162.992 1.00 50.67 74 LYS F CA 1
ATOM 1490 C C . LYS F 1 74 ? 160.738 120.269 163.280 1.00 50.67 74 LYS F C 1
ATOM 1491 O O . LYS F 1 74 ? 160.607 121.417 163.687 1.00 50.67 74 LYS F O 1
ATOM 1497 N N . ASN F 1 75 ? 159.711 119.442 163.092 1.00 50.39 75 ASN F N 1
ATOM 1498 C CA . ASN F 1 75 ? 158.364 119.879 162.742 1.00 50.39 75 ASN F CA 1
ATOM 1499 C C . ASN F 1 75 ? 157.971 121.217 163.349 1.00 50.39 75 ASN F C 1
ATOM 1500 O O . ASN F 1 75 ? 157.894 121.353 164.570 1.00 50.39 75 ASN F O 1
ATOM 1505 N N . TRP F 1 76 ? 157.695 122.195 162.486 1.00 49.42 76 TRP F N 1
ATOM 1506 C CA . TRP F 1 76 ? 157.265 123.545 162.865 1.00 49.42 76 TRP F CA 1
ATOM 1507 C C . TRP F 1 76 ? 158.069 124.143 164.016 1.00 49.42 76 TRP F C 1
ATOM 1508 O O . TRP F 1 76 ? 157.518 124.804 164.894 1.00 49.42 76 TRP F O 1
ATOM 1519 N N . SER F 1 77 ? 159.378 123.941 164.014 1.00 46.00 77 SER F N 1
ATOM 1520 C CA . SER F 1 77 ? 160.209 124.572 165.027 1.00 46.00 77 SER F CA 1
ATOM 1521 C C . SER F 1 77 ? 160.905 125.796 164.462 1.00 46.00 77 SER F C 1
ATOM 1522 O O . SER F 1 77 ? 160.993 125.988 163.253 1.00 46.00 77 SER F O 1
ATOM 1525 N N . LYS F 1 78 ? 161.394 126.633 165.366 1.00 41.00 78 LYS F N 1
ATOM 1526 C CA . LYS F 1 78 ? 162.006 127.898 165.008 1.00 41.00 78 LYS F CA 1
ATOM 1527 C C . LYS F 1 78 ? 163.264 128.070 165.830 1.00 41.00 78 LYS F C 1
ATOM 1528 O O . LYS F 1 78 ? 163.247 127.858 167.041 1.00 41.00 78 LYS F O 1
ATOM 1534 N N . LEU F 1 79 ? 164.350 128.444 165.174 1.00 41.39 79 LEU F N 1
ATOM 1535 C CA . LEU F 1 79 ? 165.651 128.537 165.813 1.00 41.39 79 LEU F CA 1
ATOM 1536 C C . LEU F 1 79 ? 166.390 129.711 165.215 1.00 41.39 79 LEU F C 1
ATOM 1537 O O . LEU F 1 79 ? 166.279 129.963 164.017 1.00 41.39 79 LEU F O 1
ATOM 1542 N N . CYS F 1 80 ? 167.140 130.429 166.033 1.00 37.93 80 CYS F N 1
ATOM 1543 C CA . CYS F 1 80 ? 167.948 131.491 165.473 1.00 37.93 80 CYS F CA 1
ATOM 1544 C C . CYS F 1 80 ? 169.115 131.761 166.397 1.00 37.93 80 CYS F C 1
ATOM 1545 O O . CYS F 1 80 ? 169.112 131.371 167.560 1.00 37.93 80 CYS F O 1
ATOM 1548 N N . LYS F 1 81 ? 170.128 132.408 165.842 1.00 37.80 81 LYS F N 1
ATOM 1549 C CA . LYS F 1 81 ? 171.336 132.774 166.556 1.00 37.80 81 LYS F CA 1
ATOM 1550 C C . LYS F 1 81 ? 171.786 134.124 166.047 1.00 37.80 81 LYS F C 1
ATOM 1551 O O . LYS F 1 81 ? 171.702 134.390 164.850 1.00 37.80 81 LYS F O 1
ATOM 1557 N N . ASP F 1 82 ? 172.274 134.962 166.947 1.00 34.75 82 ASP F N 1
ATOM 1558 C CA . ASP F 1 82 ? 172.627 136.333 166.612 1.00 34.75 82 ASP F CA 1
ATOM 1559 C C . ASP F 1 82 ? 171.470 137.021 165.886 1.00 34.75 82 ASP F C 1
ATOM 1560 O O . ASP F 1 82 ? 171.648 137.717 164.886 1.00 34.75 82 ASP F O 1
ATOM 1565 N N . CYS F 1 83 ? 170.266 136.823 166.413 1.00 33.05 83 CYS F N 1
ATOM 1566 C CA . CYS F 1 83 ? 169.042 137.157 1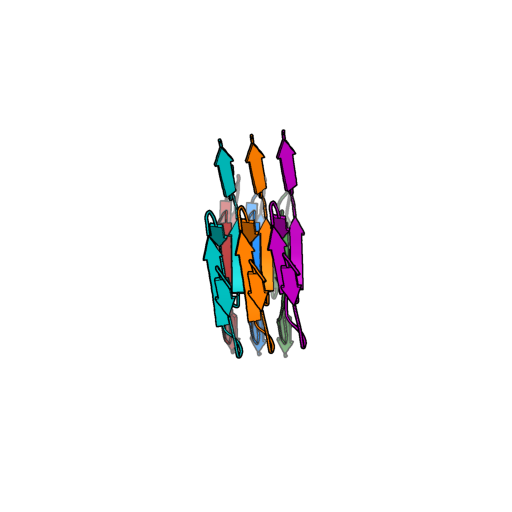65.715 1.00 33.05 83 CYS F CA 1
ATOM 1567 C C . CYS F 1 83 ? 168.269 138.251 166.442 1.00 33.05 83 CYS F C 1
ATOM 1568 O O . CYS F 1 83 ? 168.398 138.431 167.653 1.00 33.05 83 CYS F O 1
ATOM 1571 N N . GLN F 1 84 ? 167.478 138.993 165.669 1.00 29.66 84 GLN F N 1
ATOM 1572 C CA . GLN F 1 84 ? 166.529 139.985 166.166 1.00 29.66 84 GLN F CA 1
ATOM 1573 C C . GLN F 1 84 ? 165.207 139.720 165.463 1.00 29.66 84 GLN F C 1
ATOM 1574 O O . GLN F 1 84 ? 165.141 139.790 164.236 1.00 29.66 84 GLN F O 1
ATOM 1580 N N . VAL F 1 85 ? 164.173 139.383 166.228 1.00 28.98 85 VAL F N 1
ATOM 1581 C CA . VAL F 1 85 ? 162.922 138.863 165.692 1.00 28.98 85 VAL F CA 1
ATOM 1582 C C . VAL F 1 85 ? 161.747 139.621 166.295 1.00 28.98 85 VAL F C 1
ATOM 1583 O O . VAL F 1 85 ? 161.757 139.961 167.482 1.00 28.98 85 VAL F O 1
ATOM 1587 N N . ILE F 1 86 ? 160.732 139.881 165.467 1.00 32.14 86 ILE F N 1
ATOM 1588 C CA . ILE F 1 86 ? 159.438 140.397 165.899 1.00 32.14 86 ILE F CA 1
ATOM 1589 C C . ILE F 1 86 ? 158.347 139.426 165.475 1.00 32.14 86 ILE F C 1
ATOM 1590 O O . ILE F 1 86 ? 157.290 139.837 164.992 1.00 32.14 86 ILE F O 1
ATOM 1595 N N . ASP F 1 87 ? 158.620 138.135 165.580 1.00 34.61 87 ASP F N 1
ATOM 1596 C CA . ASP F 1 87 ? 157.622 137.097 165.353 1.00 34.61 87 ASP F CA 1
ATOM 1597 C C . ASP F 1 87 ? 156.275 137.468 165.968 1.00 34.61 87 ASP F C 1
ATOM 1598 O O . ASP F 1 87 ? 156.202 137.872 167.128 1.00 34.61 87 ASP F O 1
ATOM 1603 N N . GLY F 1 88 ? 155.207 137.333 165.181 1.00 30.44 88 GLY F N 1
ATOM 1604 C CA . GLY F 1 88 ? 153.865 137.550 165.686 1.00 30.44 88 GLY F CA 1
ATOM 1605 C C . GLY F 1 88 ? 152.783 137.681 164.637 1.00 30.44 88 GLY F C 1
ATOM 1606 O O . GLY F 1 88 ? 153.052 138.161 163.539 1.00 30.44 88 GLY F O 1
ATOM 1607 N N . ARG F 1 89 ? 151.548 137.303 164.978 1.00 28.01 89 ARG F N 1
ATOM 1608 C CA . ARG F 1 89 ? 150.471 137.254 163.990 1.00 28.01 89 ARG F CA 1
ATOM 1609 C C . ARG F 1 89 ? 150.169 138.628 163.400 1.00 28.01 89 ARG F C 1
ATOM 1610 O O . ARG F 1 89 ? 150.204 138.807 162.182 1.00 28.01 89 ARG F O 1
ATOM 1618 N N . ASN F 1 90 ? 149.843 139.604 164.238 1.00 26.15 90 ASN F N 1
ATOM 1619 C CA . ASN F 1 90 ? 149.651 140.983 163.801 1.00 26.15 90 ASN F CA 1
ATOM 1620 C C . ASN F 1 90 ? 150.796 141.818 164.340 1.00 26.15 90 ASN F C 1
ATOM 1621 O O . ASN F 1 90 ? 150.993 141.890 165.553 1.00 26.15 90 ASN F O 1
ATOM 1626 N N . VAL F 1 91 ? 151.543 142.450 163.447 1.00 24.69 91 VAL F N 1
ATOM 1627 C CA . VAL F 1 91 ? 152.692 143.262 163.815 1.00 24.69 91 VAL F CA 1
ATOM 1628 C C . VAL F 1 91 ? 152.503 144.647 163.229 1.00 24.69 91 VAL F C 1
ATOM 1629 O O . VAL F 1 91 ? 152.312 144.792 162.019 1.00 24.69 91 VAL F O 1
ATOM 1633 N N . THR F 1 92 ? 152.564 145.660 164.080 1.00 25.08 92 THR F N 1
ATOM 1634 C CA . THR F 1 92 ? 152.437 147.047 163.667 1.00 25.08 92 THR F CA 1
ATOM 1635 C C . THR F 1 92 ? 153.578 147.831 164.281 1.00 25.08 92 THR F C 1
ATOM 1636 O O . THR F 1 92 ? 153.834 147.718 165.479 1.00 25.08 92 THR F O 1
ATOM 1640 N N . VAL F 1 93 ? 154.263 148.618 163.467 1.00 24.60 93 VAL F N 1
ATOM 1641 C CA . VAL F 1 93 ? 155.378 149.437 163.909 1.00 24.60 93 VAL F CA 1
ATOM 1642 C C . VAL F 1 93 ? 155.146 150.830 163.356 1.00 24.60 93 VAL F C 1
ATOM 1643 O O . VAL F 1 93 ? 154.993 150.996 162.143 1.00 24.60 93 VAL F O 1
ATOM 1647 N N . THR F 1 94 ? 155.112 151.824 164.232 1.00 26.46 94 THR F N 1
ATOM 1648 C CA . THR F 1 94 ? 154.675 153.158 163.859 1.00 26.46 94 THR F CA 1
ATOM 1649 C C . THR F 1 94 ? 155.537 154.202 164.540 1.00 26.46 94 THR F C 1
ATOM 1650 O O . THR F 1 94 ? 155.829 154.084 165.728 1.00 26.46 94 THR F O 1
ATOM 1654 N N . ASP F 1 95 ? 155.925 155.225 163.789 1.00 28.12 95 ASP F N 1
ATOM 1655 C CA . ASP F 1 95 ? 156.590 156.406 164.333 1.00 28.12 95 ASP F CA 1
ATOM 1656 C C . ASP F 1 95 ? 157.861 156.030 165.093 1.00 28.12 95 ASP F C 1
ATOM 1657 O O . ASP F 1 95 ? 158.083 156.437 166.232 1.00 28.12 95 ASP F O 1
ATOM 1662 N N . VAL F 1 96 ? 158.707 155.247 164.439 1.00 27.90 96 VAL F N 1
ATOM 1663 C CA . VAL F 1 96 ? 159.954 154.762 165.006 1.00 27.90 96 VAL F CA 1
ATOM 1664 C C . VAL F 1 96 ? 161.097 155.421 164.254 1.00 27.90 96 VAL F C 1
ATOM 1665 O O . VAL F 1 96 ? 160.969 155.727 163.067 1.00 27.90 96 VAL F O 1
ATOM 1669 N N . ASP F 1 97 ? 162.207 155.667 164.943 1.00 28.90 97 ASP F N 1
ATOM 1670 C CA . ASP F 1 97 ? 163.383 156.169 164.242 1.00 28.90 97 ASP F CA 1
ATOM 1671 C C . ASP F 1 97 ? 164.170 155.029 163.596 1.00 28.90 97 ASP F C 1
ATOM 1672 O O . ASP F 1 97 ? 164.451 155.064 162.398 1.00 28.90 97 ASP F O 1
ATOM 1677 N N . ILE F 1 98 ? 164.525 154.001 164.366 1.00 26.40 98 ILE F N 1
ATOM 1678 C CA . ILE F 1 98 ? 165.231 152.831 163.854 1.00 26.40 98 ILE F CA 1
ATOM 1679 C C . ILE F 1 98 ? 164.649 151.593 164.514 1.00 26.40 98 ILE F C 1
ATOM 1680 O O . ILE F 1 98 ? 164.588 151.522 165.741 1.00 26.40 98 ILE F O 1
ATOM 1685 N N . VAL F 1 99 ? 164.241 150.612 163.718 1.00 24.43 99 VAL F N 1
ATOM 1686 C CA . VAL F 1 99 ? 163.619 149.420 164.288 1.00 24.43 99 VAL F CA 1
ATOM 1687 C C . VAL F 1 99 ? 164.664 148.381 164.682 1.00 24.43 99 VAL F C 1
ATOM 1688 O O . VAL F 1 99 ? 164.808 148.050 165.860 1.00 24.43 99 VAL F O 1
ATOM 1692 N N . PHE F 1 100 ? 165.394 147.852 163.711 1.00 26.30 100 PHE F N 1
ATOM 1693 C CA . PHE F 1 100 ? 166.465 146.905 163.966 1.00 26.30 100 PHE F CA 1
ATOM 1694 C C . PHE F 1 100 ? 167.798 147.599 163.783 1.00 26.30 100 PHE F C 1
ATOM 1695 O O . PHE F 1 100 ? 167.963 148.418 162.880 1.00 26.30 100 PHE F O 1
ATOM 1703 N N . SER F 1 101 ? 168.749 147.272 164.640 1.00 27.68 101 SER F N 1
ATOM 1704 C CA . SER F 1 101 ? 170.094 147.796 164.475 1.00 27.68 101 SER F CA 1
ATOM 1705 C C . SER F 1 101 ? 171.062 146.789 165.064 1.00 27.68 101 SER F C 1
ATOM 1706 O O . SER F 1 101 ? 170.942 146.416 166.231 1.00 27.68 101 SER F O 1
ATOM 1709 N N . LYS F 1 102 ? 171.995 146.340 164.236 1.00 30.61 102 LYS F N 1
ATOM 1710 C CA . LYS F 1 102 ? 173.032 145.398 164.619 1.00 30.61 102 LYS F CA 1
ATOM 1711 C C . LYS F 1 102 ? 174.347 145.930 164.084 1.00 30.61 102 LYS F C 1
ATOM 1712 O O . LYS F 1 102 ? 174.500 146.100 162.874 1.00 30.61 102 LYS F O 1
ATOM 1718 N N . ILE F 1 103 ? 175.282 146.212 164.978 1.00 32.82 103 ILE F N 1
ATOM 1719 C CA . ILE F 1 103 ? 176.578 146.768 164.619 1.00 32.82 103 ILE F CA 1
ATOM 1720 C C . ILE F 1 103 ? 177.659 145.813 165.099 1.00 32.82 103 ILE F C 1
ATOM 1721 O O . ILE F 1 103 ? 177.617 145.338 166.237 1.00 32.82 103 ILE F O 1
ATOM 1726 N N . LYS F 1 104 ? 178.617 145.528 164.229 1.00 37.08 104 LYS F N 1
ATOM 1727 C CA . LYS F 1 104 ? 179.696 144.612 164.549 1.00 37.08 104 LYS F CA 1
ATOM 1728 C C . LYS F 1 104 ? 181.000 145.054 163.910 1.00 37.08 104 LYS F C 1
ATOM 1729 O O . LYS F 1 104 ? 181.394 146.211 164.029 1.00 37.08 104 LYS F O 1
#

GO terms:
  GO:0048471 perinuclear region of cytoplasm (C, IDA)
  GO:0032273 positive regulation of protein polymerization (P, IDA)
  GO:0005515 protein binding (F, IPI)
  GO:0001578 microtubule bundle formation (P, IDA)
  GO:0000287 magnesium ion binding (F, IDA)
  GO:0015631 tubulin binding (F, IDA)
  GO:0072686 mitotic spindle (C, IDA)
  GO:0005634 nucleus (C, IDA)
  GO:0005737 cytoplasm (C, IDA)
  GO:0005874 microtubule (C, IDA)
  GO:0003924 GTPase activity (F, IDA)
  GO:0042803 protein homodimerization activity (F, IDA)
  GO:1904428 negative regulation of tubulin deacetylation (P, IDA)
  GO:0030953 astral microtubule organization (P, IDA)
  GO:0051418 microtubule nucleation by microtubule organizing center (P, IDA)
  GO:0046785 microtubule polymerization (P, IDA)
  GO:0070507 regulation of microtubule cytoskeleton organization (P, IDA)
  GO:0003924 GTPase activity (F, EXP)
  GO:0005829 cytosol (C, IDA)
  GO:0097427 microtubule bundle (C, IDA)

InterPro domains:
  IPR008907 Tubulin polymerization-promoting protein [PF05517] (52-207)
  IPR008907 Tubulin polymerization-promoting protein [PTHR12932] (3-217)
  IPR011992 EF-hand domain pair [SSF47473] (46-179)

Organism: Homo sapiens (NCBI:txid9606)

Radius of gyration: 23.46 Å; Cα contacts (8 Å, |Δi|>4): 584; chains: 6; bounding box: 61×61×16 Å

Foldseek 3Di:
DVDDDDDPDDDDDPDDDPDDDDDDDPDDDDDDDDDD/DVDDDDDPDDDDDPDDDPDDDDDDDPDDDDDDDDDD/DVDDDDDPDDDDDPDDDPDDDDDDDPDDDDDDDDDD/DVDDDDDPDDDDDPDDDPDDDDDDDPDDDDDDDDDD/DVDDDDDPDDDDDPDDDPDDDDDDDPDDDDDDDDDD/DVDDDDDPDDDDDPDDDPDDDDDDDPDDDDDDDDDD

Secondary structure (DSSP, 8-state):
--EEE-TT-EEEES-EE---SEEEEES-SBS--EE-/--EEE-TT-EEEES-EE---SEEEEES-SBS--EE-/--EEE-TT-EEEES-EE---SEEEEES-SBS--EE-/--EEE-TT-EEEES-EE---SEEEEES-SBS--EE-/--EEE-TT-EEEES-EE---SEEEEES-SBS--EE-/--EEE-TT-EEEES-EE---SEEEEES-SBS--EE-